Protein 3SOK (pdb70)

B-factor: mean 51.66, std 15.16, range [17.82, 121.33]

Structure (mmCIF, N/CA/C/O backbone):
data_3SOK
#
_entry.id   3SOK
#
_cell.length_a   105.729
_cell.length_b   105.729
_cell.length_c   73.848
_cell.angle_alpha   90.00
_cell.angle_beta   90.00
_cell.angle_gamma   90.00
#
_symmetry.space_group_name_H-M   'P 43 21 2'
#
loop_
_entity.id
_entity.type
_entity.pdbx_description
1 polymer 'Fimbrial protein'
2 water water
#
loop_
_atom_site.group_PDB
_atom_site.id
_atom_site.type_symbol
_atom_site.label_atom_id
_atom_site.label_alt_id
_atom_site.label_comp_id
_atom_site.label_asym_id
_atom_site.label_entity_id
_atom_site.label_seq_id
_atom_site.pdbx_PDB_ins_code
_atom_site.Cartn_x
_atom_site.Cartn_y
_atom_site.Cartn_z
_atom_site.occupancy
_atom_site.B_iso_or_equiv
_atom_site.auth_seq_id
_atom_site.auth_comp_id
_atom_site.auth_asym_id
_atom_site.auth_atom_id
_atom_site.pdbx_PDB_model_num
ATOM 1 N N . PHE A 1 1 ? -66.772 1.984 12.208 1.00 50.09 1 PHE A N 1
ATOM 2 C CA . PHE A 1 1 ? -65.959 1.107 13.052 1.00 46.72 1 PHE A CA 1
ATOM 3 C C . PHE A 1 1 ? -66.520 0.954 14.465 1.00 54.05 1 PHE A C 1
ATOM 4 O O . PHE A 1 1 ? -67.134 1.870 15.019 1.00 54.63 1 PHE A O 1
ATOM 12 N N . THR A 1 2 ? -66.298 -0.221 15.041 1.00 54.95 2 THR A N 1
ATOM 13 C CA . THR A 1 2 ? -66.661 -0.483 16.421 1.00 50.61 2 THR A CA 1
ATOM 14 C C . THR A 1 2 ? -65.535 -0.026 17.355 1.00 56.66 2 THR A C 1
ATOM 15 O O . THR A 1 2 ? -64.414 0.266 16.920 1.00 56.15 2 THR A O 1
ATOM 19 N N . LEU A 1 3 ? -65.853 0.030 18.641 1.00 55.51 3 LEU A N 1
ATOM 20 C CA . LEU A 1 3 ? -64.894 0.366 19.673 1.00 58.43 3 LEU A CA 1
ATOM 21 C C . LEU A 1 3 ? -63.769 -0.662 19.708 1.00 55.92 3 LEU A C 1
ATOM 22 O O . LEU A 1 3 ? -62.590 -0.305 19.765 1.00 61.87 3 LEU A O 1
ATOM 27 N N . ILE A 1 4 ? -64.130 -1.940 19.667 1.00 49.67 4 ILE A N 1
ATOM 28 C CA . ILE A 1 4 ? -63.128 -2.994 19.733 1.00 57.10 4 ILE A CA 1
ATOM 29 C C . ILE A 1 4 ? -62.272 -3.004 18.466 1.00 53.28 4 ILE A C 1
ATOM 30 O O . ILE A 1 4 ? -61.072 -3.303 18.517 1.00 48.24 4 ILE A O 1
ATOM 35 N N . GLU A 1 5 ? -62.893 -2.668 17.336 1.00 44.96 5 GLU A N 1
ATOM 36 C CA . GLU A 1 5 ? -62.171 -2.581 16.072 1.00 46.05 5 GLU A CA 1
ATOM 37 C C . GLU A 1 5 ? -61.151 -1.471 16.179 1.00 44.64 5 GLU A C 1
ATOM 38 O O . GLU A 1 5 ? -59.982 -1.653 15.827 1.00 35.51 5 GLU A O 1
ATOM 44 N N . LEU A 1 6 ? -61.605 -0.325 16.683 1.00 36.65 6 LEU A N 1
ATOM 45 C CA . LEU A 1 6 ? -60.735 0.823 16.845 1.00 41.47 6 LEU A CA 1
ATOM 46 C C . LEU A 1 6 ? -59.623 0.499 17.824 1.00 37.79 6 LEU A C 1
ATOM 47 O O . LEU A 1 6 ? -58.458 0.816 17.583 1.00 42.88 6 LEU A O 1
ATOM 52 N N . MET A 1 7 ? -59.982 -0.154 18.923 1.00 41.85 7 MET A N 1
ATOM 53 C CA . MET A 1 7 ? -58.987 -0.510 19.927 1.00 43.71 7 MET A CA 1
ATOM 54 C C . MET A 1 7 ? -57.962 -1.488 19.361 1.00 41.83 7 MET A C 1
ATOM 55 O O . MET A 1 7 ? -56.773 -1.362 19.632 1.00 39.00 7 MET A O 1
ATOM 60 N N . ILE A 1 8 ? -58.415 -2.465 18.578 1.00 36.65 8 ILE A N 1
ATOM 61 C CA . ILE A 1 8 ? -57.480 -3.409 17.977 1.00 38.09 8 ILE A CA 1
ATOM 62 C C . ILE A 1 8 ? -56.580 -2.723 16.930 1.00 40.80 8 ILE A C 1
ATOM 63 O O . ILE A 1 8 ? -55.386 -2.988 16.856 1.00 34.43 8 ILE A O 1
ATOM 68 N N . VAL A 1 9 ? -57.148 -1.834 16.127 1.00 41.61 9 VAL A N 1
ATOM 69 C CA . VAL A 1 9 ? -56.352 -1.127 15.130 1.00 40.50 9 VAL A CA 1
ATOM 70 C C . VAL A 1 9 ? -55.309 -0.223 15.791 1.00 44.66 9 VAL A C 1
ATOM 71 O O . VAL A 1 9 ? -54.121 -0.280 15.463 1.00 40.40 9 VAL A O 1
ATOM 75 N N . VAL A 1 10 ? -55.758 0.609 16.725 1.00 46.84 10 VAL A N 1
ATOM 76 C CA . VAL A 1 10 ? -54.852 1.502 17.426 1.00 41.26 10 VAL A CA 1
ATOM 77 C C . VAL A 1 10 ? -53.745 0.716 18.101 1.00 34.49 10 VAL A C 1
ATOM 78 O O . VAL A 1 10 ? -52.596 1.176 18.168 1.00 32.35 10 VAL A O 1
ATOM 82 N N . ALA A 1 11 ? -54.069 -0.493 18.543 1.00 33.39 11 ALA A N 1
ATOM 83 C CA . ALA A 1 11 ? -53.063 -1.348 19.182 1.00 32.84 11 ALA A CA 1
ATOM 84 C C . ALA A 1 11 ? -51.993 -1.787 18.205 1.00 37.15 11 ALA A C 1
ATOM 85 O O . ALA A 1 11 ? -50.815 -1.512 18.423 1.00 44.93 11 ALA A O 1
ATOM 87 N N . ILE A 1 12 ? -52.399 -2.445 17.124 1.00 43.75 12 ILE A N 1
ATOM 88 C CA . ILE A 1 12 ? -51.463 -2.905 16.102 1.00 46.77 12 ILE A CA 1
ATOM 89 C C . ILE A 1 12 ? -50.605 -1.768 15.552 1.00 31.46 12 ILE A C 1
ATOM 90 O O . ILE A 1 12 ? -49.407 -1.932 15.340 1.00 29.58 12 ILE A O 1
ATOM 95 N N . ILE A 1 13 ? -51.230 -0.623 15.309 1.00 24.29 13 ILE A N 1
ATOM 96 C CA . ILE A 1 13 ? -50.520 0.544 14.806 1.00 38.03 13 ILE A CA 1
ATOM 97 C C . ILE A 1 13 ? -49.483 1.040 15.806 1.00 48.30 13 ILE A C 1
ATOM 98 O O . ILE A 1 13 ? -48.371 1.402 15.431 1.00 46.31 13 ILE A O 1
ATOM 103 N N . GLY A 1 14 ? -49.856 1.045 17.080 1.00 51.07 14 GLY A N 1
ATOM 104 C CA . GLY A 1 14 ? -48.967 1.490 18.134 1.00 52.54 14 GLY A CA 1
ATOM 105 C C . GLY A 1 14 ? -47.736 0.617 18.246 1.00 42.68 14 GLY A C 1
ATOM 106 O O . GLY A 1 14 ? -46.629 1.112 18.439 1.00 49.74 14 GLY A O 1
ATOM 107 N N . ILE A 1 15 ? -47.951 -0.695 18.195 1.00 33.74 15 ILE A N 1
ATOM 108 C CA . ILE A 1 15 ? -46.870 -1.676 18.236 1.00 28.35 15 ILE A CA 1
ATOM 109 C C . ILE A 1 15 ? -45.941 -1.641 17.021 1.00 49.52 15 ILE A C 1
ATOM 110 O O . ILE A 1 15 ? -44.726 -1.753 17.159 1.00 50.58 15 ILE A O 1
ATOM 115 N N . LEU A 1 16 ? -46.521 -1.488 15.834 1.00 30.00 16 LEU A N 1
ATOM 116 C CA . LEU A 1 16 ? -45.743 -1.425 14.601 1.00 30.00 16 LEU A CA 1
ATOM 117 C C . LEU A 1 16 ? -44.853 -0.197 14.666 1.00 30.00 16 LEU A C 1
ATOM 118 O O . LEU A 1 16 ? -43.701 -0.213 14.246 1.00 30.00 16 LEU A O 1
ATOM 123 N N . ALA A 1 17 ? -45.413 0.865 15.221 1.00 31.03 17 ALA A N 1
ATOM 124 C CA . ALA A 1 17 ? -44.710 2.120 15.380 1.00 38.32 17 ALA A CA 1
ATOM 125 C C . ALA A 1 17 ? -43.494 1.933 16.274 1.00 56.44 17 ALA A C 1
ATOM 126 O O . ALA A 1 17 ? -42.470 2.579 16.073 1.00 54.63 17 ALA A O 1
ATOM 128 N N . ALA A 1 18 ? -43.616 1.079 17.284 1.00 55.54 18 ALA A N 1
ATOM 129 C CA . ALA A 1 18 ? -42.534 0.930 18.242 1.00 52.21 18 ALA A CA 1
ATOM 130 C C . ALA A 1 18 ? -41.263 0.635 17.467 1.00 50.87 18 ALA A C 1
ATOM 131 O O . ALA A 1 18 ? -40.187 1.116 17.806 1.00 45.29 18 ALA A O 1
ATOM 133 N N . PHE A 1 19 ? -41.405 -0.174 16.424 1.00 47.50 19 PHE A N 1
ATOM 134 C CA . PHE A 1 19 ? -40.291 -0.540 15.566 1.00 35.46 19 PHE A CA 1
ATOM 135 C C . PHE A 1 19 ? -40.074 0.465 14.443 1.00 41.90 19 PHE A C 1
ATOM 136 O O . PHE A 1 19 ? -38.941 0.713 14.043 1.00 50.40 19 PHE A O 1
ATOM 144 N N . ALA A 1 20 ? -41.159 1.030 13.922 1.00 36.96 20 ALA A N 1
ATOM 145 C CA . ALA A 1 20 ? -41.057 1.903 12.745 1.00 39.60 20 ALA A CA 1
ATOM 146 C C . ALA A 1 20 ? -40.465 3.286 13.028 1.00 40.33 20 ALA A C 1
ATOM 147 O O . ALA A 1 20 ? -39.617 3.773 12.269 1.00 39.11 20 ALA A O 1
ATOM 149 N N . ILE A 1 21 ? -40.928 3.926 14.094 1.00 38.30 21 ILE A N 1
ATOM 150 C CA . ILE A 1 21 ? -40.476 5.277 14.415 1.00 43.50 21 ILE A CA 1
ATOM 151 C C . ILE A 1 21 ? -38.948 5.341 14.635 1.00 47.91 21 ILE A C 1
ATOM 152 O O . ILE A 1 21 ? -38.268 6.186 14.059 1.00 40.53 21 ILE A O 1
ATOM 157 N N . PRO A 1 22 ? -38.406 4.449 15.472 1.00 43.98 22 PRO A N 1
ATOM 158 C CA . PRO A 1 22 ? -36.943 4.436 15.596 1.00 49.68 22 PRO A CA 1
ATOM 159 C C . PRO A 1 22 ? -36.217 4.153 14.273 1.00 50.33 22 PRO A C 1
ATOM 160 O O . PRO A 1 22 ? -35.127 4.687 14.067 1.00 44.94 22 PRO A O 1
ATOM 164 N N . ALA A 1 23 ? -36.789 3.336 13.392 1.00 44.21 23 ALA A N 1
ATOM 165 C CA . ALA A 1 23 ? -36.160 3.128 12.082 1.00 43.38 23 ALA A CA 1
ATOM 166 C C . ALA A 1 23 ? -36.303 4.388 11.218 1.00 38.39 23 ALA A C 1
ATOM 167 O O . ALA A 1 23 ? -35.407 4.751 10.461 1.00 33.16 23 ALA A O 1
ATOM 169 N N . TYR A 1 24 ? -37.430 5.068 11.357 1.00 34.83 24 TYR A N 1
ATOM 170 C CA . TYR A 1 24 ? -37.644 6.299 10.625 1.00 37.72 24 TYR A CA 1
ATOM 171 C C . TYR A 1 24 ? -36.678 7.388 11.123 1.00 45.14 24 TYR A C 1
ATOM 172 O O . TYR A 1 24 ? -36.093 8.137 10.331 1.00 39.79 24 TYR A O 1
ATOM 181 N N . ASN A 1 25 ? -36.500 7.467 12.435 1.00 41.19 25 ASN A N 1
ATOM 182 C CA . ASN A 1 25 ? -35.596 8.465 12.988 1.00 45.46 25 ASN A CA 1
ATOM 183 C C . ASN A 1 25 ? -34.155 8.255 12.517 1.00 44.01 25 ASN A C 1
ATOM 184 O O . ASN A 1 25 ? -33.478 9.215 12.147 1.00 32.68 25 ASN A O 1
ATOM 189 N N . ASP A 1 26 ? -33.701 7.001 12.529 1.00 33.92 26 ASP A N 1
ATOM 190 C CA . ASP A 1 26 ? -32.337 6.664 12.122 1.00 37.32 26 ASP A CA 1
ATOM 191 C C . ASP A 1 26 ? -32.111 7.051 10.679 1.00 48.14 26 ASP A C 1
ATOM 192 O O . ASP A 1 26 ? -31.030 7.495 10.294 1.00 42.58 26 ASP A O 1
ATOM 197 N N . TYR A 1 27 ? -33.148 6.870 9.874 1.00 51.27 27 TYR A N 1
ATOM 198 C CA . TYR A 1 27 ? -33.030 7.126 8.456 1.00 39.95 27 TYR A CA 1
ATOM 199 C C . TYR A 1 27 ? -32.988 8.630 8.165 1.00 34.35 27 TYR A C 1
ATOM 200 O O . TYR A 1 27 ? -32.293 9.068 7.253 1.00 34.93 27 TYR A O 1
ATOM 209 N N . ILE A 1 28 ? -33.734 9.414 8.941 1.00 42.28 28 ILE A N 1
ATOM 210 C CA . ILE A 1 28 ? -33.689 10.869 8.823 1.00 37.45 28 ILE A CA 1
ATOM 211 C C . ILE A 1 28 ? -32.285 11.332 9.194 1.00 41.46 28 ILE A C 1
ATOM 212 O O . ILE A 1 28 ? -31.671 12.148 8.506 1.00 35.02 28 ILE A O 1
ATOM 217 N N . ALA A 1 29 ? -31.770 10.761 10.276 1.00 35.14 29 ALA A N 1
ATOM 218 C CA . ALA A 1 29 ? -30.472 11.150 10.783 1.00 42.23 29 ALA A CA 1
ATOM 219 C C . ALA A 1 29 ? -29.368 10.769 9.794 1.00 42.61 29 ALA A C 1
ATOM 220 O O . ALA A 1 29 ? -28.425 11.531 9.599 1.00 33.76 29 ALA A O 1
ATOM 222 N N . ARG A 1 30 ? -29.495 9.602 9.164 1.00 37.73 30 ARG A N 1
ATOM 223 C CA . ARG A 1 30 ? -28.516 9.161 8.174 1.00 32.67 30 ARG A CA 1
ATOM 224 C C . ARG A 1 30 ? -28.551 10.092 6.970 1.00 37.33 30 ARG A C 1
ATOM 225 O O . ARG A 1 30 ? -27.508 10.499 6.435 1.00 32.66 30 ARG A O 1
ATOM 233 N N . SER A 1 31 ? -29.768 10.448 6.572 1.00 30.84 31 SER A N 1
ATOM 234 C CA . SER A 1 31 ? -29.993 11.312 5.421 1.00 39.81 31 SER A CA 1
ATOM 235 C C . SER A 1 31 ? -29.363 12.699 5.644 1.00 41.11 31 SER A C 1
ATOM 236 O O . SER A 1 31 ? -28.667 13.233 4.776 1.00 37.95 31 SER A O 1
ATOM 239 N N . GLN A 1 32 ? -29.589 13.259 6.828 1.00 40.16 32 GLN A N 1
ATOM 240 C CA . GLN A 1 32 ? -29.016 14.548 7.185 1.00 43.83 32 GLN A CA 1
ATOM 241 C C . GLN A 1 32 ? -27.487 14.458 7.273 1.00 39.69 32 GLN A C 1
ATOM 242 O O . GLN A 1 32 ? -26.787 15.358 6.822 1.00 31.22 32 GLN A O 1
ATOM 248 N N . ALA A 1 33 ? -26.977 13.372 7.851 1.00 33.24 33 ALA A N 1
ATOM 249 C CA . ALA A 1 33 ? -25.533 13.203 8.021 1.00 32.45 33 ALA A CA 1
ATOM 250 C C . ALA A 1 33 ? -24.791 13.173 6.684 1.00 33.21 33 ALA A C 1
ATOM 251 O O . ALA A 1 33 ? -23.614 13.554 6.611 1.00 35.09 33 ALA A O 1
ATOM 253 N N . ALA A 1 34 ? -25.485 12.725 5.636 1.00 36.42 34 ALA A N 1
ATOM 254 C CA . ALA A 1 34 ? -24.918 12.665 4.288 1.00 43.12 34 ALA A CA 1
ATOM 255 C C . ALA A 1 34 ? -24.432 14.036 3.805 1.00 30.48 34 ALA A C 1
ATOM 256 O O . ALA A 1 34 ? -23.530 14.111 2.982 1.00 38.81 34 ALA A O 1
ATOM 258 N N . GLU A 1 35 ? -25.016 15.117 4.320 1.00 39.17 35 GLU A N 1
ATOM 259 C CA . GLU A 1 35 ? -24.604 16.450 3.878 1.00 43.69 35 GLU A CA 1
ATOM 260 C C . GLU A 1 35 ? -23.128 16.659 4.196 1.00 39.51 35 GLU A C 1
ATOM 261 O O . GLU A 1 3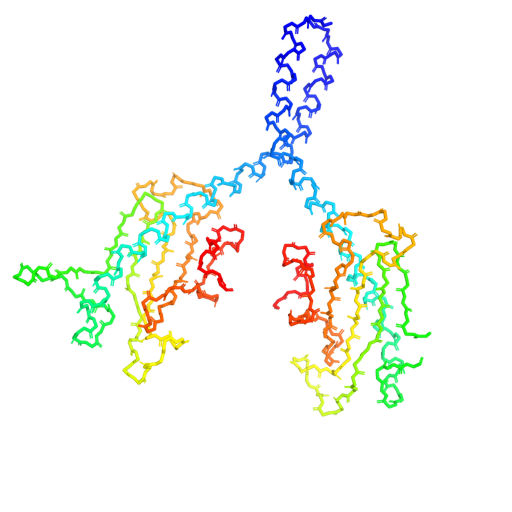5 ? -22.400 17.315 3.451 1.00 38.36 35 GLU A O 1
ATOM 267 N N . GLY A 1 36 ? -22.688 16.064 5.302 1.00 35.58 36 GLY A N 1
ATOM 268 C CA . GLY A 1 36 ? -21.293 16.132 5.692 1.00 45.07 36 GLY A CA 1
ATOM 269 C C . GLY A 1 36 ? -20.330 15.734 4.589 1.00 38.04 36 GLY A C 1
ATOM 270 O O . GLY A 1 36 ? -19.343 16.429 4.337 1.00 33.38 36 GLY A O 1
ATOM 271 N N . LEU A 1 37 ? -20.610 14.607 3.943 1.00 34.71 37 LEU A N 1
ATOM 272 C CA . LEU A 1 37 ? -19.758 14.085 2.877 1.00 33.39 37 LEU A CA 1
ATOM 273 C C . LEU A 1 37 ? -19.767 15.011 1.652 1.00 35.77 37 LEU A C 1
ATOM 274 O O . LEU A 1 37 ? -18.717 15.289 1.061 1.00 38.94 37 LEU A O 1
ATOM 279 N N . THR A 1 38 ? -20.950 15.511 1.300 1.00 37.68 38 THR A N 1
ATOM 280 C CA . THR A 1 38 ? -21.087 16.487 0.212 1.00 39.35 38 THR A CA 1
ATOM 281 C C . THR A 1 38 ? -20.234 17.724 0.480 1.00 34.53 38 THR A C 1
ATOM 282 O O . THR A 1 38 ? -19.479 18.186 -0.382 1.00 40.96 38 THR A O 1
ATOM 286 N N . LEU A 1 39 ? -20.370 18.268 1.683 1.00 38.07 39 LEU A N 1
ATOM 287 C CA . LEU A 1 39 ? -19.518 19.378 2.114 1.00 41.68 39 LEU A CA 1
ATOM 288 C C . LEU A 1 39 ? -18.029 19.028 1.953 1.00 37.07 39 LEU A C 1
ATOM 289 O O . LEU A 1 39 ? -17.277 19.786 1.320 1.00 36.03 39 LEU A O 1
ATOM 294 N N . ALA A 1 40 ? -17.620 17.877 2.503 1.00 21.62 40 ALA A N 1
ATOM 295 C CA . ALA A 1 40 ? -16.224 17.456 2.463 1.00 25.71 40 ALA A CA 1
ATOM 296 C C . ALA A 1 40 ? -15.730 17.295 1.024 1.00 27.24 40 ALA A C 1
ATOM 297 O O . ALA A 1 40 ? -14.589 17.660 0.694 1.00 32.88 40 ALA A O 1
ATOM 299 N N . ASP A 1 41 ? -16.579 16.744 0.165 1.00 32.68 41 ASP A N 1
ATOM 300 C CA . ASP A 1 41 ? -16.203 16.581 -1.241 1.00 45.14 41 ASP A CA 1
ATOM 301 C C . ASP A 1 41 ? -16.014 17.944 -1.900 1.00 42.10 41 ASP A C 1
ATOM 302 O O . ASP A 1 41 ? -15.100 18.130 -2.693 1.00 40.02 41 ASP A O 1
ATOM 307 N N . GLY A 1 42 ? -16.850 18.907 -1.525 1.00 38.39 42 GLY A N 1
ATOM 308 C CA . GLY A 1 42 ? -16.703 20.262 -2.033 1.00 39.43 42 GLY A CA 1
ATOM 309 C C . GLY A 1 42 ? -15.423 20.952 -1.604 1.00 42.41 42 GLY A C 1
ATOM 310 O O . GLY A 1 42 ? -14.990 21.909 -2.243 1.00 51.76 42 GLY A O 1
ATOM 311 N N . LEU A 1 43 ? -14.793 20.457 -0.540 1.00 41.98 43 LEU A N 1
ATOM 312 C CA . LEU A 1 43 ? -13.576 21.084 -0.034 1.00 36.74 43 LEU A CA 1
ATOM 313 C C . LEU A 1 43 ? -12.332 20.511 -0.697 1.00 36.73 43 LEU A C 1
ATOM 314 O O . LEU A 1 43 ? -11.224 21.008 -0.479 1.00 46.11 43 LEU A O 1
ATOM 319 N N . LYS A 1 44 ? -12.508 19.466 -1.503 1.00 33.31 44 LYS A N 1
ATOM 320 C CA . LYS A 1 44 ? -11.349 18.804 -2.107 1.00 39.43 44 LYS A CA 1
ATOM 321 C C . LYS A 1 44 ? -10.445 19.762 -2.895 1.00 45.60 44 LYS A C 1
ATOM 322 O O . LYS A 1 44 ? -9.218 19.678 -2.808 1.00 41.18 44 LYS A O 1
ATOM 328 N N . VAL A 1 45 ? -11.035 20.671 -3.669 1.00 48.62 45 VAL A N 1
ATOM 329 C CA . VAL A 1 45 ? -10.198 21.590 -4.450 1.00 50.90 45 VAL A CA 1
ATOM 330 C C . VAL A 1 45 ? -9.419 22.565 -3.570 1.00 48.18 45 VAL A C 1
ATOM 331 O O . VAL A 1 45 ? -8.262 22.849 -3.857 1.00 45.86 45 VAL A O 1
ATOM 335 N N . ARG A 1 46 ? -10.031 23.047 -2.488 1.00 44.95 46 ARG A N 1
ATOM 336 C CA . ARG A 1 46 ? -9.332 23.961 -1.585 1.00 47.42 46 ARG A CA 1
ATOM 337 C C . ARG A 1 46 ? -8.130 23.271 -0.963 1.00 51.88 46 ARG A C 1
ATOM 338 O O . ARG A 1 46 ? -7.080 23.888 -0.745 1.00 48.65 46 ARG A O 1
ATOM 346 N N . ILE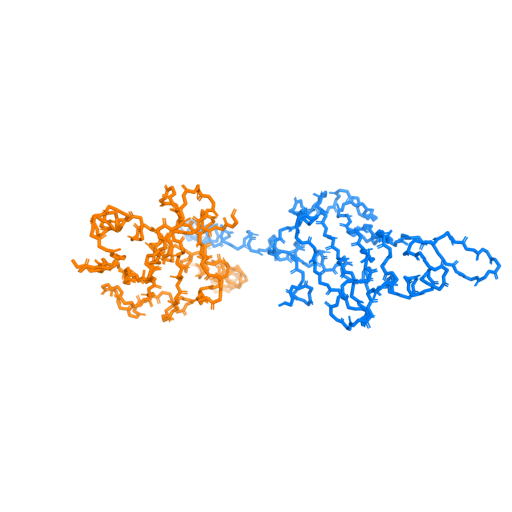 A 1 47 ? -8.296 21.988 -0.661 1.00 43.85 47 ILE A N 1
ATOM 347 C CA . ILE A 1 47 ? -7.237 21.249 -0.008 1.00 48.09 47 ILE A CA 1
ATOM 348 C C . ILE A 1 47 ? -6.070 21.145 -0.975 1.00 46.52 47 ILE A C 1
ATOM 349 O O . ILE A 1 47 ? -4.933 21.449 -0.620 1.00 45.84 47 ILE A O 1
ATOM 354 N N . SER A 1 48 ? -6.379 20.735 -2.201 1.00 51.34 48 SER A N 1
ATOM 355 C CA . SER A 1 48 ? -5.410 20.690 -3.280 1.00 54.27 48 SER A CA 1
ATOM 356 C C . SER A 1 48 ? -4.658 22.014 -3.409 1.00 54.75 48 SER A C 1
ATOM 357 O O . SER A 1 48 ? -3.427 22.013 -3.428 1.00 47.86 48 SER A O 1
ATOM 360 N N . ASP A 1 49 ? -5.387 23.132 -3.482 1.00 44.83 49 ASP A N 1
ATOM 361 C CA . ASP A 1 49 ? -4.742 24.451 -3.605 1.00 54.32 49 ASP A CA 1
ATOM 362 C C . ASP A 1 49 ? -3.859 24.741 -2.404 1.00 54.94 49 ASP A C 1
ATOM 363 O O . ASP A 1 49 ? -2.727 25.194 -2.552 1.00 46.20 49 ASP A O 1
ATOM 368 N N . HIS A 1 50 ? -4.401 24.494 -1.214 1.00 53.15 50 HIS A N 1
ATOM 369 C CA . HIS A 1 50 ? -3.683 24.753 0.027 1.00 54.42 50 HIS A CA 1
ATOM 370 C C . HIS A 1 50 ? -2.343 24.010 0.059 1.00 52.72 50 HIS A C 1
ATOM 371 O O . HIS A 1 50 ? -1.330 24.545 0.523 1.00 54.55 50 HIS A O 1
ATOM 378 N N . LEU A 1 51 ? -2.345 22.784 -0.460 1.00 46.21 51 LEU A N 1
ATOM 379 C CA . LEU A 1 51 ? -1.181 21.905 -0.376 1.00 54.84 51 LEU A CA 1
ATOM 380 C C . LEU A 1 51 ? -0.020 22.324 -1.277 1.00 62.27 51 LEU A C 1
ATOM 381 O O . LEU A 1 51 ? 1.107 21.841 -1.117 1.00 66.95 51 LEU A O 1
ATOM 386 N N . GLU A 1 52 ? -0.292 23.224 -2.214 1.00 56.98 52 GLU A N 1
ATOM 387 C CA . GLU A 1 52 ? 0.762 23.786 -3.039 1.00 64.89 52 GLU A CA 1
ATOM 388 C C . GLU A 1 52 ? 1.742 24.596 -2.200 1.00 64.92 52 GLU A C 1
ATOM 389 O O . GLU A 1 52 ? 2.922 24.704 -2.545 1.00 72.37 52 GLU A O 1
ATOM 395 N N . SER A 1 53 ? 1.251 25.162 -1.102 1.00 55.12 53 SER A N 1
ATOM 396 C CA . SER A 1 53 ? 2.104 25.919 -0.183 1.00 59.77 53 SER A CA 1
ATOM 397 C C . SER A 1 53 ? 2.570 25.022 0.957 1.00 55.66 53 SER A C 1
ATOM 398 O O . SER A 1 53 ? 3.140 25.491 1.947 1.00 54.90 53 SER A O 1
ATOM 401 N N . GLY A 1 54 ? 2.300 23.730 0.828 1.00 47.63 54 GLY A N 1
ATOM 402 C CA . GLY A 1 54 ? 2.762 22.770 1.811 1.00 61.01 54 GLY A CA 1
ATOM 403 C C . GLY A 1 54 ? 1.940 22.677 3.090 1.00 64.72 54 GLY A C 1
ATOM 404 O O . GLY A 1 54 ? 2.425 22.145 4.095 1.00 59.35 54 GLY A O 1
ATOM 405 N N . GLU A 1 55 ? 0.705 23.181 3.065 1.00 61.81 55 GLU A N 1
ATOM 406 C CA . GLU A 1 55 ? -0.166 23.112 4.241 1.00 58.13 55 GLU A CA 1
ATOM 407 C C . GLU A 1 55 ? -1.611 22.703 3.904 1.00 56.56 55 GLU A C 1
ATOM 408 O O . GLU A 1 55 ? -2.139 23.071 2.850 1.00 45.51 55 GLU A O 1
ATOM 414 N N . CYS A 1 56 ? -2.244 21.929 4.788 1.00 51.53 56 CYS A N 1
ATOM 415 C CA . CYS A 1 56 ? -3.631 21.505 4.556 1.00 43.89 56 CYS A CA 1
ATOM 416 C C . CYS A 1 56 ? -4.561 22.707 4.644 1.00 38.66 56 CYS A C 1
ATOM 417 O O . CYS A 1 56 ? -5.476 22.871 3.844 1.00 36.55 56 CYS A O 1
ATOM 420 N N . LYS A 1 57 ? -4.320 23.540 5.646 1.00 43.49 57 LYS A N 1
ATOM 421 C CA . LYS A 1 57 ? -5.091 24.749 5.837 1.00 48.25 57 LYS A CA 1
ATOM 422 C C . LYS A 1 57 ? -4.499 25.852 4.986 1.00 56.32 57 LYS A C 1
ATOM 423 O O . LYS A 1 57 ? -3.325 25.806 4.595 1.00 53.16 57 LYS A O 1
ATOM 429 N N . GLY A 1 58 ? -5.332 26.830 4.671 1.00 49.43 58 GLY A N 1
ATOM 430 C CA . GLY A 1 58 ? -4.897 27.985 3.915 1.00 51.11 58 GLY A CA 1
ATOM 431 C C . GLY A 1 58 ? -5.802 29.161 4.227 1.00 52.16 58 GLY A C 1
ATOM 432 O O . GLY A 1 58 ? -7.025 29.022 4.342 1.00 45.61 58 GLY A O 1
ATOM 433 N N . ASP A 1 59 ? -5.199 30.325 4.391 1.00 54.14 59 ASP A N 1
ATOM 434 C CA . ASP A 1 59 ? -5.966 31.547 4.520 1.00 62.83 59 ASP A CA 1
ATOM 435 C C . ASP A 1 59 ? -6.545 31.920 3.152 1.00 61.52 59 ASP A C 1
ATOM 436 O O . ASP A 1 59 ? -5.947 31.621 2.111 1.00 67.51 59 ASP A O 1
ATOM 441 N N . ALA A 1 60 ? -7.723 32.538 3.155 1.00 53.29 60 ALA A N 1
ATOM 442 C CA . ALA A 1 60 ? -8.319 33.069 1.931 1.00 50.52 60 ALA A CA 1
ATOM 443 C C . ALA A 1 60 ? -7.472 34.236 1.390 1.00 53.36 60 ALA A C 1
ATOM 444 O O . ALA A 1 60 ? -6.924 35.012 2.167 1.00 52.94 60 ALA A O 1
ATOM 446 N N . ASN A 1 61 ? -7.360 34.339 0.064 1.00 51.12 61 ASN A N 1
ATOM 447 C CA . ASN A 1 61 ? -6.553 35.376 -0.577 1.00 58.32 61 ASN A CA 1
ATOM 448 C C . ASN A 1 61 ? -7.336 36.171 -1.627 1.00 61.53 61 ASN A C 1
ATOM 449 O O . ASN A 1 61 ? -7.656 35.649 -2.696 1.00 62.25 61 ASN A O 1
ATOM 454 N N . PRO A 1 62 ? -7.639 37.443 -1.319 1.00 76.99 62 PRO A N 1
ATOM 455 C CA . PRO A 1 62 ? -8.391 38.359 -2.192 1.00 81.14 62 PRO A CA 1
ATOM 456 C C . PRO A 1 62 ? -7.858 38.413 -3.625 1.00 76.76 62 PRO A C 1
ATOM 457 O O . PRO A 1 62 ? -8.636 38.328 -4.572 1.00 80.93 62 PRO A O 1
ATOM 461 N N . ALA A 1 63 ? -6.546 38.551 -3.780 1.00 67.54 63 ALA A N 1
ATOM 462 C CA . ALA A 1 63 ? -5.949 38.677 -5.107 1.00 69.44 63 ALA A CA 1
ATOM 463 C C . ALA A 1 63 ? -5.830 37.349 -5.868 1.00 77.93 63 ALA A C 1
ATOM 464 O O . ALA A 1 63 ? -5.936 37.321 -7.095 1.00 72.69 63 ALA A O 1
ATOM 466 N N . SER A 1 64 ? -5.621 36.250 -5.144 1.00 80.56 64 SER A N 1
ATOM 467 C CA . SER A 1 64 ? -5.293 34.971 -5.783 1.00 72.56 64 SER A CA 1
ATOM 468 C C . SER A 1 64 ? -6.490 34.067 -6.096 1.00 64.78 64 SER A C 1
ATOM 469 O O . SER A 1 64 ? -6.311 32.996 -6.676 1.00 64.57 64 SER A O 1
ATOM 472 N N . GLY A 1 65 ? -7.692 34.487 -5.710 1.00 67.54 65 GLY A N 1
ATOM 473 C CA . GLY A 1 65 ? -8.872 33.647 -5.842 1.00 70.38 65 GLY A CA 1
ATOM 474 C C . GLY A 1 65 ? -9.033 32.611 -4.729 1.00 76.16 65 GLY A C 1
ATOM 475 O O . GLY A 1 65 ? -10.163 32.266 -4.362 1.00 72.27 65 GLY A O 1
ATOM 476 N N . SER A 1 66 ? -7.906 32.128 -4.195 1.00 69.73 66 SER A N 1
ATOM 477 C CA . SER A 1 66 ? -7.867 31.118 -3.124 1.00 66.52 66 SER A CA 1
ATOM 478 C C . SER A 1 66 ? -8.841 31.370 -1.967 1.00 65.69 66 SER A C 1
ATOM 479 O O . SER A 1 66 ? -9.168 32.517 -1.660 1.00 71.60 66 SER A O 1
ATOM 482 N N . LEU A 1 67 ? -9.291 30.291 -1.319 1.00 65.08 67 LEU A N 1
ATOM 483 C CA . LEU A 1 67 ? -10.265 30.388 -0.219 1.00 67.82 67 LEU A CA 1
ATOM 484 C C . LEU A 1 67 ? -9.757 29.777 1.094 1.00 60.49 67 LEU A C 1
ATOM 485 O O . LEU A 1 67 ? -8.655 29.224 1.128 1.00 56.32 67 LEU A O 1
ATOM 490 N N . GLY A 1 68 ? -10.568 29.890 2.154 1.00 47.11 68 GLY A N 1
ATOM 491 C CA . GLY A 1 68 ? -10.203 29.459 3.496 1.00 43.95 68 GLY A CA 1
ATOM 492 C C . GLY A 1 68 ? -10.476 27.991 3.828 1.00 37.93 68 GLY A C 1
ATOM 493 O O . GLY A 1 68 ? -10.442 27.121 2.959 1.00 34.40 68 GLY A O 1
ATOM 494 N N . ASN A 1 69 ? -10.750 27.711 5.095 1.00 40.45 69 ASN A N 1
ATOM 495 C CA . ASN A 1 69 ? -10.797 26.325 5.557 1.00 43.86 69 ASN A CA 1
ATOM 496 C C . ASN A 1 69 ? -12.198 25.723 5.769 1.00 44.13 69 ASN A C 1
ATOM 497 O O . ASN A 1 69 ? -12.335 24.506 5.985 1.00 42.95 69 ASN A O 1
ATOM 502 N N . ASP A 1 70 ? -13.223 26.575 5.689 1.00 39.87 70 ASP A N 1
ATOM 503 C CA . ASP A 1 70 ? -14.595 26.232 6.106 1.00 43.28 70 ASP A CA 1
ATOM 504 C C . ASP A 1 70 ? -15.560 26.092 4.944 1.00 45.25 70 ASP A C 1
ATOM 505 O O . ASP A 1 70 ? -15.427 26.778 3.934 1.00 41.85 70 ASP A O 1
ATOM 510 N N . ASP A 1 71 ? -16.547 25.214 5.105 1.00 45.89 71 ASP A N 1
ATOM 511 C CA . ASP A 1 71 ? -17.769 25.299 4.308 1.00 40.83 71 ASP A CA 1
ATOM 512 C C . ASP A 1 71 ? -18.969 24.893 5.159 1.00 40.59 71 ASP A C 1
ATOM 513 O O . ASP A 1 71 ? -18.989 23.827 5.765 1.00 46.34 71 ASP A O 1
ATOM 518 N N . LYS A 1 72 ? -19.968 25.762 5.196 1.00 40.53 72 LYS A N 1
ATOM 519 C CA . LYS A 1 72 ? -21.087 25.601 6.108 1.00 40.14 72 LYS A CA 1
ATOM 520 C C . LYS A 1 72 ? -22.357 25.182 5.373 1.00 39.99 72 LYS A C 1
ATOM 521 O O . LYS A 1 72 ? -22.800 25.862 4.445 1.00 45.97 72 LYS A O 1
ATOM 527 N N . GLY A 1 73 ? -22.950 24.072 5.791 1.00 30.12 73 GLY A N 1
ATOM 528 C CA . GLY A 1 73 ? -24.183 23.606 5.168 1.00 28.29 73 GLY A CA 1
ATOM 529 C C . GLY A 1 73 ? -25.353 23.762 6.112 1.00 35.01 73 GLY A C 1
ATOM 530 O O . GLY A 1 73 ? -25.290 24.544 7.060 1.00 39.13 73 GLY A O 1
ATOM 531 N N . LYS A 1 74 ? -26.421 23.015 5.868 1.00 28.55 74 LYS A N 1
ATOM 532 C CA . LYS A 1 74 ? -27.590 23.100 6.718 1.00 30.80 74 LYS A CA 1
ATOM 533 C C . LYS A 1 74 ? -27.353 22.340 8.018 1.00 38.95 74 LYS A C 1
ATOM 534 O O . LYS A 1 74 ? -27.579 22.864 9.106 1.00 38.16 74 LYS A O 1
ATOM 540 N N . TYR A 1 75 ? -26.880 21.102 7.897 1.00 37.34 75 TYR A N 1
ATOM 541 C CA . TYR A 1 75 ? -26.727 20.219 9.051 1.00 37.16 75 TYR A CA 1
ATOM 542 C C . TYR A 1 75 ? -25.329 20.209 9.684 1.00 32.33 75 TYR A C 1
ATOM 543 O O . TYR A 1 75 ? -25.120 19.645 10.759 1.00 31.41 75 TYR A O 1
ATOM 552 N N . ALA A 1 76 ? -24.367 20.840 9.029 1.00 28.41 76 ALA A N 1
ATOM 553 C CA . ALA A 1 76 ? -23.015 20.799 9.555 1.00 36.21 76 ALA A CA 1
ATOM 554 C C . ALA A 1 76 ? -22.149 21.919 9.022 1.00 35.08 76 ALA A C 1
ATOM 555 O O . ALA A 1 76 ? -22.488 22.566 8.032 1.00 33.19 76 ALA A O 1
ATOM 557 N N . LEU A 1 77 ? -21.038 22.134 9.719 1.00 33.63 77 LEU A N 1
ATOM 558 C CA . LEU A 1 77 ? -19.912 22.932 9.240 1.00 33.98 77 LEU A CA 1
ATOM 559 C C . LEU A 1 77 ? -18.796 21.941 8.962 1.00 29.09 77 LEU A C 1
ATOM 560 O O . LEU A 1 77 ? -18.563 21.032 9.770 1.00 31.43 77 LEU A O 1
ATOM 565 N N . ALA A 1 78 ? -18.104 22.107 7.837 1.00 32.93 78 ALA A N 1
ATOM 566 C CA . ALA A 1 78 ? -16.949 21.271 7.506 1.00 31.98 78 ALA A CA 1
ATOM 567 C C . ALA A 1 78 ? -15.715 22.136 7.445 1.00 36.07 78 ALA A C 1
ATOM 568 O O . ALA A 1 78 ? -15.709 23.182 6.797 1.00 39.31 78 ALA A O 1
ATOM 570 N N . THR A 1 79 ? -14.666 21.686 8.116 1.00 35.80 79 THR A N 1
ATOM 571 C CA . THR A 1 79 ? -13.460 22.473 8.241 1.00 35.77 79 THR A CA 1
ATOM 572 C C . THR A 1 79 ? -12.255 21.646 7.851 1.00 36.13 79 THR A C 1
ATOM 573 O O . THR A 1 79 ? -12.113 20.495 8.269 1.00 35.30 79 THR A O 1
ATOM 577 N N . ILE A 1 80 ? -11.378 22.238 7.057 1.00 38.99 80 ILE A N 1
ATOM 578 C CA . ILE A 1 80 ? -10.127 21.584 6.714 1.00 39.22 80 ILE A CA 1
ATOM 579 C C . ILE A 1 80 ? -9.190 21.633 7.919 1.00 38.53 80 ILE A C 1
ATOM 580 O O . ILE A 1 80 ? -9.058 22.663 8.578 1.00 44.74 80 ILE A O 1
ATOM 585 N N . ASP A 1 81 ? -8.548 20.512 8.214 1.00 40.58 81 ASP A N 1
ATOM 586 C CA . ASP A 1 81 ? -7.606 20.471 9.316 1.00 42.37 81 ASP A CA 1
ATOM 587 C C . ASP A 1 81 ? -6.491 19.498 8.994 1.00 45.26 81 ASP A C 1
ATOM 588 O O . ASP A 1 81 ? -6.483 18.890 7.922 1.00 42.26 81 ASP A O 1
ATOM 593 N N . GLY A 1 82 ? -5.555 19.358 9.931 1.00 54.99 82 GLY A N 1
ATOM 594 C CA . GLY A 1 82 ? -4.532 18.333 9.848 1.00 57.89 82 GLY A CA 1
ATOM 595 C C . GLY A 1 82 ? -3.128 18.857 9.645 1.00 57.06 82 GLY A C 1
ATOM 596 O O . GLY A 1 82 ? -2.925 20.041 9.380 1.00 60.68 82 GLY A O 1
ATOM 597 N N . ASP A 1 83 ? -2.161 17.957 9.778 1.00 60.96 83 ASP A N 1
ATOM 598 C CA . ASP A 1 83 ? -0.770 18.243 9.444 1.00 60.55 83 ASP A CA 1
ATOM 599 C C . ASP A 1 83 ? -0.381 17.461 8.193 1.00 53.26 83 ASP A C 1
ATOM 600 O O . ASP A 1 83 ? -0.321 16.231 8.211 1.00 53.77 83 ASP A O 1
ATOM 605 N N . TYR A 1 84 ? -0.120 18.181 7.109 1.00 46.82 84 TYR A N 1
ATOM 606 C CA . TYR A 1 84 ? 0.376 17.578 5.878 1.00 50.23 84 TYR A CA 1
ATOM 607 C C . TYR A 1 84 ? 1.618 16.686 6.088 1.00 60.76 84 TYR A C 1
ATOM 608 O O . TYR A 1 84 ? 2.523 17.031 6.859 1.00 62.66 84 TYR A O 1
ATOM 617 N N . ASN A 1 85 ? 1.657 15.547 5.394 1.00 54.25 85 ASN A N 1
ATOM 618 C CA . ASN A 1 85 ? 2.844 14.693 5.382 1.00 62.81 85 ASN A CA 1
ATOM 619 C C . ASN A 1 85 ? 3.506 14.695 3.995 1.00 65.20 85 ASN A C 1
ATOM 620 O O . ASN A 1 85 ? 3.007 14.067 3.049 1.00 61.27 85 ASN A O 1
ATOM 625 N N . LYS A 1 86 ? 4.615 15.426 3.874 1.00 61.49 86 LYS A N 1
ATOM 626 C CA . LYS A 1 86 ? 5.332 15.516 2.605 1.00 72.68 86 LYS A CA 1
ATOM 627 C C . LYS A 1 86 ? 5.827 14.149 2.141 1.00 70.03 86 LYS A C 1
ATOM 628 O O . LYS A 1 86 ? 5.827 13.860 0.952 1.00 69.53 86 LYS A O 1
ATOM 634 N N . ASP A 1 87 ? 6.222 13.308 3.092 1.00 71.24 87 ASP A N 1
ATOM 635 C CA . ASP A 1 87 ? 6.801 12.003 2.781 1.00 73.53 87 ASP A CA 1
ATOM 636 C C . ASP A 1 87 ? 5.780 11.024 2.202 1.00 71.23 87 ASP A C 1
ATOM 637 O O . ASP A 1 87 ? 6.145 10.142 1.435 1.00 66.69 87 ASP A O 1
ATOM 642 N N . ALA A 1 88 ? 4.509 11.181 2.571 1.00 64.03 88 ALA A N 1
ATOM 643 C CA . ALA A 1 88 ? 3.452 10.280 2.099 1.00 63.32 88 ALA A CA 1
ATOM 644 C C . ALA A 1 88 ? 3.186 10.494 0.609 1.00 60.17 88 ALA A C 1
ATOM 645 O O . ALA A 1 88 ? 2.871 11.603 0.177 1.00 72.93 88 ALA A O 1
ATOM 647 N N . LYS A 1 89 ? 3.305 9.428 -0.177 1.00 59.33 89 LYS A N 1
ATOM 648 C CA . LYS A 1 89 ? 3.407 9.560 -1.635 1.00 65.25 89 LYS A CA 1
ATOM 649 C C . LYS A 1 89 ? 2.702 8.451 -2.430 1.00 63.15 89 LYS A C 1
ATOM 650 O O . LYS A 1 89 ? 2.576 8.539 -3.653 1.00 66.03 89 LYS A O 1
ATOM 656 N N . THR A 1 90 ? 2.237 7.419 -1.732 1.00 64.54 90 THR A N 1
ATOM 657 C CA . THR A 1 90 ? 1.484 6.339 -2.365 1.00 65.96 90 THR A CA 1
ATOM 658 C C . THR A 1 90 ? -0.025 6.455 -2.123 1.00 60.54 90 THR A C 1
ATOM 659 O O . THR A 1 90 ? -0.474 6.791 -1.023 1.00 51.48 90 THR A O 1
ATOM 663 N N . ALA A 1 91 ? -0.788 6.121 -3.160 1.00 53.84 91 ALA A N 1
ATOM 664 C CA . ALA A 1 91 ? -2.243 6.245 -3.172 1.00 59.83 91 ALA A CA 1
ATOM 665 C C . ALA A 1 91 ? -2.972 5.936 -1.856 1.00 64.33 91 ALA A C 1
ATOM 666 O O . ALA A 1 91 ? -4.031 6.515 -1.599 1.00 65.54 91 ALA A O 1
ATOM 668 N N . ASP A 1 92 ? -2.442 5.040 -1.025 1.00 61.07 92 ASP A N 1
ATOM 669 C CA . ASP A 1 92 ? -3.219 4.618 0.146 1.00 58.20 92 ASP A CA 1
ATOM 670 C C . ASP A 1 92 ? -2.612 4.934 1.518 1.00 52.96 92 ASP A C 1
ATOM 671 O O . ASP A 1 92 ? -3.073 4.433 2.548 1.00 51.12 92 ASP A O 1
ATOM 676 N N . GLU A 1 93 ? -1.584 5.776 1.526 1.00 56.30 93 GLU A N 1
ATOM 677 C CA . GLU A 1 93 ? -1.192 6.466 2.752 1.00 60.05 93 GLU A CA 1
ATOM 678 C C . GLU A 1 93 ? -2.060 7.717 2.913 1.00 56.73 93 GLU A C 1
ATOM 679 O O . GLU A 1 93 ? -2.541 8.279 1.924 1.00 55.40 93 GLU A O 1
ATOM 685 N N . LYS A 1 94 ? -2.249 8.159 4.151 1.00 53.07 94 LYS A N 1
ATOM 686 C CA . LYS A 1 94 ? -2.887 9.443 4.411 1.00 59.33 94 LYS A CA 1
ATOM 687 C C . LYS A 1 94 ? -1.922 10.600 4.095 1.00 62.97 94 LYS A C 1
ATOM 688 O O . LYS A 1 94 ? -0.741 10.530 4.455 1.00 66.93 94 LYS A O 1
ATOM 694 N N . ASN A 1 95 ? -2.405 11.650 3.421 1.00 56.39 95 ASN A N 1
ATOM 695 C CA . ASN A 1 95 ? -1.573 12.852 3.227 1.00 52.15 95 ASN A CA 1
ATOM 696 C C . ASN A 1 95 ? -1.394 13.708 4.498 1.00 40.84 95 ASN A C 1
ATOM 697 O O . ASN A 1 95 ? -0.606 14.655 4.517 1.00 51.72 95 ASN A O 1
ATOM 702 N N . GLY A 1 96 ? -2.108 13.352 5.564 1.00 49.57 96 GLY A N 1
ATOM 703 C CA . GLY A 1 96 ? -2.071 14.110 6.804 1.00 50.98 96 GLY A CA 1
ATOM 704 C C . GLY A 1 96 ? -3.234 15.084 6.919 1.00 50.36 96 GLY A C 1
ATOM 705 O O . GLY A 1 96 ? -3.512 15.617 8.000 1.00 47.01 96 GLY A O 1
ATOM 706 N N . CYS A 1 97 ? -3.922 15.318 5.802 1.00 48.54 97 CYS A N 1
ATOM 707 C CA . CYS A 1 97 ? -5.069 16.225 5.795 1.00 42.22 97 CYS A CA 1
ATOM 708 C C . CYS A 1 97 ? -6.372 15.527 6.172 1.00 45.41 97 CYS A C 1
ATOM 709 O O . CYS A 1 97 ? -6.564 14.336 5.906 1.00 45.88 97 CYS A O 1
ATOM 712 N N . LYS A 1 98 ? -7.258 16.292 6.798 1.00 36.87 98 LYS A N 1
ATOM 713 C CA . LYS A 1 98 ? -8.556 15.792 7.218 1.00 42.09 98 LYS A CA 1
ATOM 714 C C . LYS A 1 98 ? -9.623 16.868 7.042 1.00 43.46 98 LYS A C 1
ATOM 715 O O . LYS A 1 98 ? -9.319 18.068 6.888 1.00 39.43 98 LYS A O 1
ATOM 721 N N . VAL A 1 99 ? -10.875 16.430 7.056 1.00 32.18 99 VAL A N 1
ATOM 722 C CA . VAL A 1 99 ? -11.990 17.347 7.083 1.00 33.47 99 VAL A CA 1
ATOM 723 C C . VAL A 1 99 ? -12.815 17.025 8.315 1.00 32.71 99 VAL A C 1
ATOM 724 O O . VAL A 1 99 ? -13.231 15.887 8.509 1.00 34.12 99 VAL A O 1
ATOM 728 N N . VAL A 1 100 ? -13.038 18.038 9.142 1.00 34.77 100 VAL A N 1
ATOM 729 C CA . VAL A 1 100 ? -13.762 17.865 10.389 1.00 26.81 100 VAL A CA 1
ATOM 730 C C . VAL A 1 100 ? -15.184 18.374 10.208 1.00 35.52 100 VAL A C 1
ATOM 731 O O . VAL A 1 100 ? -15.411 19.575 10.026 1.00 32.69 100 VAL A O 1
ATOM 735 N N . ILE A 1 101 ? -16.134 17.444 10.250 1.00 28.28 101 ILE A N 1
ATOM 736 C CA . ILE A 1 101 ? -17.544 17.763 10.062 1.00 30.29 101 ILE A CA 1
ATOM 737 C C . ILE A 1 101 ? -18.267 17.826 11.413 1.00 38.16 101 ILE A C 1
ATOM 738 O O . ILE A 1 101 ? -18.360 16.821 12.147 1.00 34.65 101 ILE A O 1
ATOM 743 N N . THR A 1 102 ? -18.779 18.999 11.766 1.00 33.57 102 THR A N 1
ATOM 744 C CA . THR A 1 102 ? -1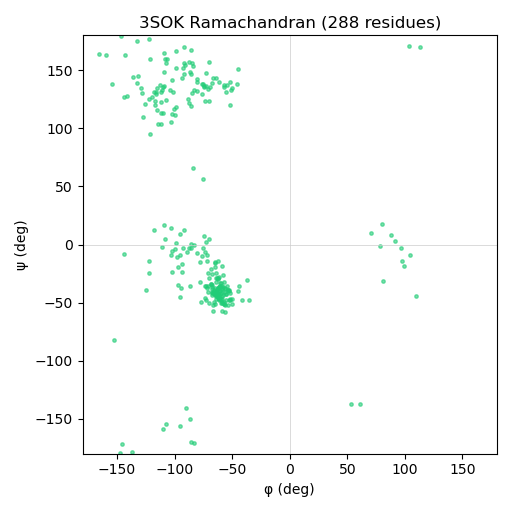9.444 19.111 13.070 1.00 32.16 102 THR A CA 1
ATOM 745 C C . THR A 1 102 ? -20.933 19.334 12.870 1.00 30.61 102 THR A C 1
ATOM 746 O O . THR A 1 102 ? -21.343 20.360 12.341 1.00 27.91 102 THR A O 1
ATOM 750 N N . TYR A 1 103 ? -21.740 18.357 13.270 1.00 29.90 103 TYR A N 1
ATOM 751 C CA . TYR A 1 103 ? -23.166 18.456 13.021 1.00 31.23 103 TYR A CA 1
ATOM 752 C C . TYR A 1 103 ? -23.821 19.340 14.060 1.00 34.79 103 TYR A C 1
ATOM 753 O O . TYR A 1 103 ? -23.476 19.284 15.242 1.00 40.94 103 TYR A O 1
ATOM 762 N N . GLY A 1 104 ? -24.763 20.162 13.617 1.00 33.24 104 GLY A N 1
ATOM 763 C CA . GLY A 1 104 ? -25.408 21.104 14.510 1.00 35.40 104 GLY A CA 1
ATOM 764 C C . GLY A 1 104 ? -24.767 22.474 14.427 1.00 43.31 104 GLY A C 1
ATOM 765 O O . GLY A 1 104 ? -25.224 23.406 15.077 1.00 47.30 104 GLY A O 1
ATOM 766 N N . GLN A 1 105 ? -23.703 22.599 13.629 1.00 48.68 105 GLN A N 1
ATOM 767 C CA . GLN A 1 105 ? -23.036 23.890 13.441 1.00 44.35 105 GLN A CA 1
ATOM 768 C C . GLN A 1 105 ? -23.308 24.423 12.038 1.00 40.32 105 GLN A C 1
ATOM 769 O O . GLN A 1 105 ? -22.599 25.300 11.549 1.00 39.36 105 GLN A O 1
ATOM 775 N N . GLY A 1 106 ? -24.325 23.864 11.387 1.00 44.67 106 GLY A N 1
ATOM 776 C CA . GLY A 1 106 ? -24.785 24.365 10.104 1.00 37.32 106 GLY A CA 1
ATOM 777 C C . GLY A 1 106 ? -25.790 25.499 10.284 1.00 43.60 106 GLY A C 1
ATOM 778 O O . GLY A 1 106 ? -25.979 26.012 11.390 1.00 43.51 106 GLY A O 1
ATOM 779 N N . THR A 1 107 ? -26.439 25.893 9.192 1.00 38.01 107 THR A N 1
ATOM 780 C CA . THR A 1 107 ? -27.448 26.940 9.254 1.00 44.84 107 THR A CA 1
ATOM 781 C C . THR A 1 107 ? -28.675 26.571 10.090 1.00 51.39 107 THR A C 1
ATOM 782 O O . THR A 1 107 ? -29.273 27.443 10.724 1.00 56.94 107 THR A O 1
ATOM 786 N N . ALA A 1 108 ? -29.046 25.292 10.108 1.00 49.30 108 ALA A N 1
ATOM 787 C CA . ALA A 1 108 ? -30.198 24.863 10.905 1.00 52.62 108 ALA A CA 1
ATOM 788 C C . ALA A 1 108 ? -29.920 24.888 12.423 1.00 57.23 108 ALA A C 1
ATOM 789 O O . ALA A 1 108 ? -30.837 24.719 13.243 1.00 52.91 108 ALA A O 1
ATOM 791 N N . GLY A 1 109 ? -28.657 25.110 12.790 1.00 52.02 109 GLY A N 1
ATOM 792 C CA . GLY A 1 109 ? -28.242 25.102 14.186 1.00 52.36 109 GLY A CA 1
ATOM 793 C C . GLY A 1 109 ? -28.468 23.762 14.878 1.00 55.33 109 GLY A C 1
ATOM 794 O O . GLY A 1 109 ? -28.182 22.695 14.310 1.00 44.87 109 GLY A O 1
ATOM 795 N N . GLU A 1 110 ? -28.973 23.817 16.111 1.00 58.74 110 GLU A N 1
ATOM 796 C CA . GLU A 1 110 ? -29.323 22.605 16.853 1.00 59.98 110 GLU A CA 1
ATOM 797 C C . GLU A 1 110 ? -30.719 22.064 16.479 1.00 58.77 110 GLU A C 1
ATOM 798 O O . GLU A 1 110 ? -31.146 21.024 16.991 1.00 56.49 110 GLU A O 1
ATOM 804 N N . LYS A 1 111 ? -31.404 22.751 15.560 1.00 65.89 111 LYS A N 1
ATOM 805 C CA . LYS A 1 111 ? -32.711 22.292 15.062 1.00 72.10 111 LYS A CA 1
ATOM 806 C C . LYS A 1 111 ? -32.583 21.268 13.917 1.00 65.86 111 LYS A C 1
ATOM 807 O O . LYS A 1 111 ? -32.975 21.530 12.766 1.00 62.25 111 LYS A O 1
ATOM 813 N N . ILE A 1 112 ? -32.030 20.105 14.258 1.00 54.31 112 ILE A N 1
ATOM 814 C CA . ILE A 1 112 ? -31.842 18.994 13.328 1.00 49.15 112 ILE A CA 1
ATOM 815 C C . ILE A 1 112 ? -31.996 17.697 14.121 1.00 39.88 112 ILE A C 1
ATOM 816 O O . ILE A 1 112 ? -32.208 17.743 15.335 1.00 43.79 112 ILE A O 1
ATOM 821 N N . SER A 1 113 ? -31.871 16.541 13.466 1.00 37.34 113 SER A N 1
ATOM 822 C CA . SER A 1 113 ? -31.966 15.286 14.205 1.00 32.82 113 SER A CA 1
ATOM 823 C C . SER A 1 113 ? -31.132 15.388 15.473 1.00 45.27 113 SER A C 1
ATOM 824 O O . SER A 1 113 ? -30.019 15.921 15.457 1.00 51.84 113 SER A O 1
ATOM 827 N N . LYS A 1 114 ? -31.667 14.885 16.575 1.00 46.06 114 LYS A N 1
ATOM 828 C CA . LYS A 1 114 ? -30.933 14.935 17.826 1.00 47.51 114 LYS A CA 1
ATOM 829 C C . LYS A 1 114 ? -30.038 13.714 17.945 1.00 39.82 114 LYS A C 1
ATOM 830 O O . LYS A 1 114 ? -29.308 13.569 18.921 1.00 38.10 114 LYS A O 1
ATOM 836 N N . LEU A 1 115 ? -30.109 12.811 16.973 1.00 39.06 115 LEU A N 1
ATOM 837 C CA . LEU A 1 115 ? -29.211 11.653 16.991 1.00 38.89 115 LEU A CA 1
ATOM 838 C C . LEU A 1 115 ? -27.795 12.032 16.506 1.00 40.34 115 LEU A C 1
ATOM 839 O O . LEU A 1 115 ? -26.832 11.297 16.729 1.00 38.39 115 LEU A O 1
ATOM 844 N N . ILE A 1 116 ? -27.671 13.196 15.871 1.00 34.30 116 ILE A N 1
ATOM 845 C CA . ILE A 1 116 ? -26.399 13.584 15.278 1.00 46.37 116 ILE A CA 1
ATOM 846 C C . ILE A 1 116 ? -25.872 14.904 15.826 1.00 48.21 116 ILE A C 1
ATOM 847 O O . ILE A 1 116 ? -24.664 15.157 15.806 1.00 56.75 116 ILE A O 1
ATOM 852 N N . VAL A 1 117 ? -26.781 15.734 16.325 1.00 39.48 117 VAL A N 1
ATOM 853 C CA . VAL A 1 117 ? -26.428 17.076 16.773 1.00 32.72 117 VAL A CA 1
ATOM 854 C C . VAL A 1 117 ? -25.235 17.035 17.743 1.00 39.38 117 VAL A C 1
ATOM 855 O O . VAL A 1 117 ? -25.178 16.201 18.653 1.00 39.86 117 VAL A O 1
ATOM 859 N N . GLY A 1 118 ? -24.259 17.906 17.513 1.00 42.92 118 GLY A N 1
ATOM 860 C CA . GLY A 1 118 ? -23.031 17.882 18.294 1.00 42.97 118 GLY A CA 1
ATOM 861 C C . GLY A 1 118 ? -22.117 16.692 18.030 1.00 44.98 118 GLY A C 1
ATOM 862 O O . GLY A 1 118 ? -21.144 16.475 18.752 1.00 38.78 118 GLY A O 1
ATOM 863 N N . LYS A 1 119 ? -22.412 15.910 16.996 1.00 34.90 119 LYS A N 1
ATOM 864 C CA . LYS A 1 119 ? -21.544 14.780 16.667 1.00 26.71 119 LYS A CA 1
ATOM 865 C C . LYS A 1 119 ? -20.514 15.212 15.640 1.00 33.58 119 LYS A C 1
ATOM 866 O O . LYS A 1 119 ? -20.757 16.115 14.841 1.00 29.71 119 LYS A O 1
ATOM 872 N N . LYS A 1 120 ? -19.366 14.557 15.668 1.00 31.04 120 LYS A N 1
ATOM 873 C CA . LYS A 1 120 ? -18.322 14.831 14.709 1.00 30.18 120 LYS A CA 1
ATOM 874 C C . LYS A 1 120 ? -18.060 13.640 13.826 1.00 34.44 120 LYS A C 1
ATOM 875 O O . LYS A 1 120 ? -17.899 12.523 14.315 1.00 32.29 120 LYS A O 1
ATOM 881 N N . LEU A 1 121 ? -17.947 13.901 12.530 1.00 30.27 121 LEU A N 1
ATOM 882 C CA . LEU A 1 121 ? -17.420 12.922 11.586 1.00 29.79 121 LEU A CA 1
ATOM 883 C C . LEU A 1 121 ? -16.125 13.481 11.014 1.00 35.90 121 LEU A C 1
ATOM 884 O O . LEU A 1 121 ? -16.114 14.537 10.349 1.00 35.93 121 LEU A O 1
ATOM 889 N N . VAL A 1 122 ? -15.025 12.798 11.298 1.00 31.75 122 VAL A N 1
ATOM 890 C CA . VAL A 1 122 ? -13.736 13.239 10.783 1.00 29.47 122 VAL A CA 1
ATOM 891 C C . VAL A 1 122 ? -13.310 12.345 9.622 1.00 34.61 122 VAL A C 1
ATOM 892 O O . VAL A 1 122 ? -13.398 11.109 9.692 1.00 36.32 122 VAL A O 1
ATOM 896 N N . LEU A 1 123 ? -12.876 12.980 8.541 1.00 33.01 123 LEU A N 1
ATOM 897 C CA . LEU A 1 123 ? -12.489 12.252 7.343 1.00 35.79 123 LEU A CA 1
ATOM 898 C C . LEU A 1 123 ? -11.017 12.457 7.018 1.00 38.42 123 LEU A C 1
ATOM 899 O O . LEU A 1 123 ? -10.578 13.592 6.799 1.00 38.77 123 LEU A O 1
ATOM 904 N N . ASP A 1 124 ? -10.253 11.362 6.982 1.00 34.75 124 ASP A N 1
ATOM 905 C CA . ASP A 1 124 ? -8.818 11.427 6.653 1.00 36.27 124 ASP A CA 1
ATOM 906 C C . ASP A 1 124 ? -8.701 11.439 5.140 1.00 44.88 124 ASP A C 1
ATOM 907 O O . ASP A 1 124 ? -9.355 10.640 4.463 1.00 47.94 124 ASP A O 1
ATOM 912 N N . GLN A 1 125 ? -7.900 12.344 4.589 1.00 38.14 125 GLN A N 1
ATOM 913 C CA . GLN A 1 125 ? -7.660 12.271 3.158 1.00 40.53 125 GLN A CA 1
ATOM 914 C C . GLN A 1 125 ? -6.428 11.431 2.838 1.00 41.69 125 GLN A C 1
ATOM 915 O O . GLN A 1 125 ? -5.449 11.397 3.602 1.00 43.46 125 GLN A O 1
ATOM 921 N N . PHE A 1 126 ? -6.495 10.754 1.698 1.00 34.25 126 PHE A N 1
ATOM 922 C CA . PHE A 1 126 ? -5.386 9.965 1.184 1.00 39.74 126 PHE A CA 1
ATOM 923 C C . PHE A 1 126 ? -4.813 10.656 -0.037 1.00 41.83 126 PHE A C 1
ATOM 924 O O . PHE A 1 126 ? -5.451 11.547 -0.623 1.00 39.11 126 PHE A O 1
ATOM 932 N N . VAL A 1 127 ? -3.615 10.226 -0.423 1.00 54.50 127 VAL A N 1
ATOM 933 C CA . VAL A 1 127 ? -2.856 10.850 -1.504 1.00 52.38 127 VAL A CA 1
ATOM 934 C C . VAL A 1 127 ? -3.661 10.966 -2.805 1.00 49.65 127 VAL A C 1
ATOM 935 O O . VAL A 1 127 ? -3.569 11.972 -3.506 1.00 53.86 127 VAL A O 1
ATOM 939 N N . ASN A 1 128 ? -4.446 9.940 -3.120 1.00 50.44 128 ASN A N 1
ATOM 940 C CA . ASN A 1 128 ? -5.260 9.934 -4.333 1.00 58.20 128 ASN A CA 1
ATOM 941 C C . ASN A 1 128 ? -6.488 10.848 -4.256 1.00 58.47 128 ASN A C 1
ATOM 942 O O . ASN A 1 128 ? -7.335 10.824 -5.153 1.00 58.52 128 ASN A O 1
ATOM 947 N N . GLY A 1 129 ? -6.592 11.638 -3.187 1.00 51.21 129 GLY A N 1
ATOM 948 C CA . GLY A 1 129 ? -7.703 12.564 -3.024 1.00 56.25 129 GLY A CA 1
ATOM 949 C C . GLY A 1 129 ? -8.916 11.942 -2.348 1.00 57.38 129 GLY A C 1
ATOM 950 O O . GLY A 1 129 ? -9.984 12.548 -2.266 1.00 61.66 129 GLY A O 1
ATOM 951 N N . SER A 1 130 ? -8.754 10.725 -1.851 1.00 53.65 130 SER A N 1
ATOM 952 C CA . SER A 1 130 ? -9.875 9.964 -1.319 1.00 47.28 130 SER A CA 1
ATOM 953 C C . SER A 1 130 ? -10.090 10.181 0.171 1.00 43.67 130 SER A C 1
ATOM 954 O O . SER A 1 130 ? -9.148 10.487 0.914 1.00 41.69 130 SER A O 1
ATOM 957 N N . TYR A 1 131 ? -11.335 9.973 0.600 1.00 36.04 131 TYR A N 1
ATOM 958 C CA . TYR A 1 131 ? -11.706 10.020 2.015 1.00 42.79 131 TYR A CA 1
ATOM 959 C C . TYR A 1 131 ? -12.080 8.652 2.592 1.00 47.95 131 TYR A C 1
ATOM 960 O O . TYR A 1 131 ? -12.874 7.922 1.997 1.00 42.12 131 TYR A O 1
ATOM 969 N N . LYS A 1 132 ? -11.542 8.326 3.765 1.00 37.43 132 LYS A N 1
ATOM 970 C CA . LYS A 1 132 ? -12.113 7.275 4.606 1.00 38.85 132 LYS A CA 1
ATOM 971 C C . LYS A 1 132 ? -12.225 7.858 6.014 1.00 37.95 132 LYS A C 1
ATOM 972 O O . LYS A 1 132 ? -11.388 8.654 6.431 1.00 38.96 132 LYS A O 1
ATOM 978 N N . TYR A 1 133 ? -13.256 7.491 6.760 1.00 29.67 133 TYR A N 1
ATOM 979 C CA . TYR A 1 133 ? -13.431 8.169 8.032 1.00 31.14 133 TYR A CA 1
ATOM 980 C C . TYR A 1 133 ? -12.361 7.772 9.031 1.00 39.80 133 TYR A C 1
ATOM 981 O O . TYR A 1 133 ? -11.717 6.717 8.908 1.00 41.65 133 TYR A O 1
ATOM 990 N N . ASN A 1 134 ? -12.162 8.658 9.997 1.00 42.66 134 ASN A N 1
ATOM 991 C CA . ASN A 1 134 ? -11.186 8.483 11.056 1.00 38.77 134 ASN A CA 1
ATOM 992 C C . ASN A 1 134 ? -11.924 8.075 12.329 1.00 42.08 134 ASN A C 1
ATOM 993 O O . ASN A 1 134 ? -12.616 8.895 12.947 1.00 39.10 134 ASN A O 1
ATOM 998 N N . GLU A 1 135 ? -11.824 6.800 12.689 1.00 47.78 135 GLU A N 1
ATOM 999 C CA . GLU A 1 135 ? -12.393 6.329 13.948 1.00 56.29 135 GLU A CA 1
ATOM 1000 C C . GLU A 1 135 ? -11.478 6.768 15.081 1.00 65.93 135 GLU A C 1
ATOM 1001 O O . GLU A 1 135 ? -10.246 6.699 14.975 1.00 67.68 135 GLU A O 1
ATOM 1007 N N . GLY A 1 136 ? -12.069 7.232 16.169 1.00 72.32 136 GLY A N 1
ATOM 1008 C CA . GLY A 1 136 ? -11.267 7.806 17.231 1.00 61.10 136 GLY A CA 1
ATOM 1009 C C . GLY A 1 136 ? -11.516 9.290 17.257 1.00 58.08 136 GLY A C 1
ATOM 1010 O O . GLY A 1 136 ? -11.715 9.871 18.322 1.00 77.49 136 GLY A O 1
ATOM 1011 N N . GLU A 1 137 ? -11.528 9.913 16.083 1.00 50.94 137 GLU A N 1
ATOM 1012 C CA . GLU A 1 137 ? -11.903 11.321 16.012 1.00 47.47 137 GLU A CA 1
ATOM 1013 C C . GLU A 1 137 ? -13.397 11.466 15.722 1.00 40.66 137 GLU A C 1
ATOM 1014 O O . GLU A 1 137 ? -13.993 12.533 15.930 1.00 39.94 137 GLU A O 1
ATOM 1020 N N . THR A 1 138 ? -13.996 10.382 15.244 1.00 40.48 138 THR A N 1
ATOM 1021 C CA . THR A 1 138 ? -15.412 10.385 14.878 1.00 43.69 138 THR A CA 1
ATOM 1022 C C . THR A 1 138 ? -16.300 10.034 16.063 1.00 44.91 138 THR A C 1
ATOM 1023 O O . THR A 1 138 ? -16.109 9.011 16.711 1.00 39.71 138 THR A O 1
ATOM 1027 N N . ASP A 1 139 ? -17.242 10.929 16.337 1.00 41.85 139 ASP A N 1
ATOM 1028 C CA . ASP A 1 139 ? -18.248 10.815 17.381 1.00 51.64 139 ASP A CA 1
ATOM 1029 C C . ASP A 1 139 ? -19.522 10.203 16.782 1.00 52.13 139 ASP A C 1
ATOM 1030 O O . ASP A 1 139 ? -20.374 9.651 17.491 1.00 45.63 139 ASP A O 1
ATOM 1035 N N . LEU A 1 140 ? -19.660 10.353 15.468 1.00 39.06 140 LEU A N 1
ATOM 1036 C CA . LEU A 1 140 ? -20.891 10.020 14.772 1.00 34.92 140 LEU A CA 1
ATOM 1037 C C . LEU A 1 140 ? -21.119 8.512 14.747 1.00 35.70 140 LEU A C 1
ATOM 1038 O O . LEU A 1 140 ? -20.191 7.725 14.474 1.00 36.11 140 LEU A O 1
ATOM 1043 N N . GLU A 1 141 ? -22.357 8.112 15.030 1.00 37.23 141 GLU A N 1
ATOM 1044 C CA . GLU A 1 141 ? -22.706 6.695 15.051 1.00 46.12 141 GLU A CA 1
ATOM 1045 C C . GLU A 1 141 ? -22.380 6.044 13.721 1.00 38.70 141 GLU A C 1
ATOM 1046 O O . GLU A 1 141 ? -22.661 6.608 12.659 1.00 32.09 141 GLU A O 1
ATOM 1052 N N . LEU A 1 142 ? -21.782 4.859 13.781 1.00 32.68 142 LEU A N 1
ATOM 1053 C CA . LEU A 1 142 ? -21.473 4.103 12.573 1.00 47.42 142 LEU A CA 1
ATOM 1054 C C . LEU A 1 142 ? -22.690 3.953 11.679 1.00 42.53 142 LEU A C 1
ATOM 1055 O O . LEU A 1 142 ? -22.577 4.073 10.458 1.00 49.31 142 LEU A O 1
ATOM 1060 N N . LYS A 1 143 ? -23.838 3.690 12.307 1.00 46.85 143 LYS A N 1
ATOM 1061 C CA . LYS A 1 143 ? -25.150 3.647 11.655 1.00 49.93 143 LYS A CA 1
ATOM 1062 C C . LYS A 1 143 ? -25.370 4.803 10.688 1.00 52.60 143 LYS A C 1
ATOM 1063 O O . LYS A 1 143 ? -26.043 4.647 9.661 1.00 47.72 143 LYS A O 1
ATOM 1069 N N . PHE A 1 144 ? -24.845 5.974 11.042 1.00 36.81 144 PHE A N 1
ATOM 1070 C CA . PHE A 1 144 ? -25.128 7.180 10.277 1.00 39.21 144 PHE A CA 1
ATOM 1071 C C . PHE A 1 144 ? -23.997 7.591 9.344 1.00 33.74 144 PHE A C 1
ATOM 1072 O O . PHE A 1 144 ? -24.143 8.526 8.558 1.00 43.04 144 PHE A O 1
ATOM 1080 N N . ILE A 1 145 ? -22.870 6.900 9.420 1.00 34.81 145 ILE A N 1
ATOM 1081 C CA . ILE A 1 145 ? -21.753 7.233 8.539 1.00 35.01 145 ILE A CA 1
ATOM 1082 C C . ILE A 1 145 ? -21.990 6.712 7.113 1.00 38.49 145 ILE A C 1
ATOM 1083 O O . ILE A 1 145 ? -22.335 5.539 6.909 1.00 44.38 145 ILE A O 1
ATOM 1088 N N . PRO A 1 146 ? -21.823 7.591 6.116 1.00 42.66 146 PRO A N 1
ATOM 1089 C CA . PRO A 1 146 ? -22.081 7.143 4.747 1.00 47.12 146 PRO A CA 1
ATOM 1090 C C . PRO A 1 146 ? -21.108 6.049 4.309 1.00 41.32 146 PRO A C 1
ATOM 1091 O O . PRO A 1 146 ? -19.919 6.030 4.682 1.00 42.71 146 PRO A O 1
ATOM 1095 N N . ASN A 1 147 ? -21.642 5.106 3.543 1.00 33.67 147 ASN A N 1
ATOM 1096 C CA . ASN A 1 147 ? -20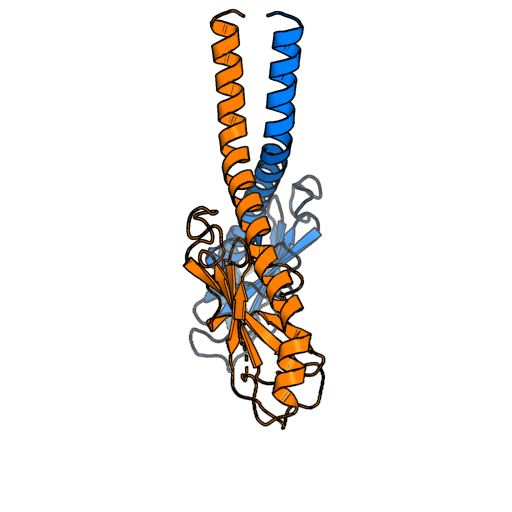.920 3.899 3.168 1.00 46.87 147 ASN A CA 1
ATOM 1097 C C . ASN A 1 147 ? -19.653 4.159 2.366 1.00 41.67 147 ASN A C 1
ATOM 1098 O O . ASN A 1 147 ? -18.659 3.456 2.525 1.00 39.18 147 ASN A O 1
ATOM 1103 N N . ALA A 1 148 ? -19.692 5.164 1.500 1.00 33.88 148 ALA A N 1
ATOM 1104 C CA . ALA A 1 148 ? -18.546 5.444 0.635 1.00 37.82 148 ALA A CA 1
ATOM 1105 C C . ALA A 1 148 ? -17.290 5.731 1.446 1.00 41.95 148 ALA A C 1
ATOM 1106 O O . ALA A 1 148 ? -16.181 5.636 0.935 1.00 42.65 148 ALA A O 1
ATOM 1108 N N . VAL A 1 149 ? -17.469 6.067 2.718 1.00 40.49 149 VAL A N 1
ATOM 1109 C CA . VAL A 1 149 ? -16.368 6.585 3.529 1.00 38.13 149 VAL A CA 1
ATOM 1110 C C . VAL A 1 149 ? -15.923 5.535 4.569 1.00 49.17 149 VAL A C 1
ATOM 1111 O O . VAL A 1 149 ? -15.059 5.781 5.435 1.00 43.38 149 VAL A O 1
ATOM 1115 N N . LYS A 1 150 ? -16.524 4.353 4.476 1.00 41.80 150 LYS A N 1
ATOM 1116 C CA . LYS A 1 150 ? -16.207 3.259 5.387 1.00 54.80 150 LYS A CA 1
ATOM 1117 C C . LYS A 1 150 ? -15.304 2.229 4.716 1.00 65.72 150 LYS A C 1
ATOM 1118 O O . LYS A 1 150 ? -14.591 1.484 5.388 1.00 78.73 150 LYS A O 1
ATOM 1124 N N . ASN A 1 151 ? -15.341 2.192 3.388 0.00 30.00 151 ASN A N 1
ATOM 1125 C CA . ASN A 1 151 ? -14.527 1.254 2.625 0.00 30.00 151 ASN A CA 1
ATOM 1126 C C . ASN A 1 151 ? -13.856 0.235 3.539 0.00 30.00 151 ASN A C 1
ATOM 1127 O O . ASN A 1 151 ? -14.156 -0.957 3.481 0.00 30.00 151 ASN A O 1
ATOM 1132 N N . PHE B 1 1 ? -66.713 -3.074 10.526 1.00 48.02 1 PHE B N 1
ATOM 1133 C CA . PHE B 1 1 ? -65.884 -2.103 9.794 1.00 55.12 1 PHE B CA 1
ATOM 1134 C C . PHE B 1 1 ? -66.352 -1.935 8.340 1.00 49.88 1 PHE B C 1
ATOM 1135 O O . PHE B 1 1 ? -66.947 -2.842 7.752 1.00 50.76 1 PHE B O 1
ATOM 1143 N N . THR B 1 2 ? -66.065 -0.769 7.765 1.00 50.75 2 THR B N 1
ATOM 1144 C CA . THR B 1 2 ? -66.434 -0.475 6.384 1.00 54.36 2 THR B CA 1
ATOM 1145 C C . THR B 1 2 ? -65.241 -0.696 5.456 1.00 54.44 2 THR B C 1
ATOM 1146 O O . THR B 1 2 ? -64.105 -0.800 5.917 1.00 58.30 2 THR B O 1
ATOM 1150 N N . LEU B 1 3 ? -65.486 -0.736 4.152 1.00 44.71 3 LEU B N 1
ATOM 1151 C CA . LEU B 1 3 ? -64.406 -0.991 3.207 1.00 45.88 3 LEU B CA 1
ATOM 1152 C C . LEU B 1 3 ? -63.381 0.127 3.186 1.00 45.53 3 LEU B C 1
ATOM 1153 O O . LEU B 1 3 ? -62.176 -0.122 3.138 1.00 41.36 3 LEU B O 1
ATOM 1158 N N . ILE B 1 4 ? -63.855 1.364 3.234 1.00 41.44 4 ILE B N 1
ATOM 1159 C CA . ILE B 1 4 ? -62.942 2.493 3.193 1.00 51.34 4 ILE B CA 1
ATOM 1160 C C . ILE B 1 4 ? -62.106 2.564 4.481 1.00 48.87 4 ILE B C 1
ATOM 1161 O O . ILE B 1 4 ? -60.935 2.939 4.444 1.00 41.77 4 ILE B O 1
ATOM 1166 N N . GLU B 1 5 ? -62.693 2.177 5.612 1.00 44.49 5 GLU B N 1
ATOM 1167 C CA . GLU B 1 5 ? -61.907 2.049 6.845 1.00 46.41 5 GLU B CA 1
ATOM 1168 C C . GLU B 1 5 ? -60.789 0.997 6.688 1.00 48.30 5 GLU B C 1
ATOM 1169 O O . GLU B 1 5 ? -59.634 1.250 7.040 1.00 41.44 5 GLU B O 1
ATOM 1175 N N . LEU B 1 6 ? -61.132 -0.178 6.157 1.00 42.26 6 LEU B N 1
ATOM 1176 C CA . LEU B 1 6 ? -60.131 -1.214 5.918 1.00 43.38 6 LEU B CA 1
ATOM 1177 C C . LEU B 1 6 ? -59.006 -0.675 5.039 1.00 42.75 6 LEU B C 1
ATOM 1178 O O . LEU B 1 6 ? -57.834 -0.785 5.394 1.00 39.34 6 LEU B O 1
ATOM 1183 N N . MET B 1 7 ? -59.359 -0.088 3.897 1.00 35.63 7 MET B N 1
ATOM 1184 C CA . MET B 1 7 ? -58.345 0.465 3.000 1.00 43.48 7 MET B CA 1
ATOM 1185 C C . MET B 1 7 ? -57.406 1.435 3.715 1.00 42.99 7 MET B C 1
ATOM 1186 O O . MET B 1 7 ? -56.184 1.370 3.550 1.00 37.48 7 MET B O 1
ATOM 1191 N N . ILE B 1 8 ? -57.983 2.352 4.481 1.00 35.30 8 ILE B N 1
ATOM 1192 C CA . ILE B 1 8 ? -57.192 3.335 5.189 1.00 35.80 8 ILE B CA 1
ATOM 1193 C C . ILE B 1 8 ? -56.305 2.662 6.248 1.00 41.34 8 ILE B C 1
ATOM 1194 O O . ILE B 1 8 ? -55.128 3.003 6.394 1.00 33.83 8 ILE B O 1
ATOM 1199 N N . VAL B 1 9 ? -56.862 1.711 6.994 1.00 35.09 9 VAL B N 1
ATOM 1200 C CA . VAL B 1 9 ? -56.048 1.005 7.982 1.00 34.26 9 VAL B CA 1
ATOM 1201 C C . VAL B 1 9 ? -54.927 0.203 7.298 1.00 35.69 9 VAL B C 1
ATOM 1202 O O . VAL B 1 9 ? -53.774 0.245 7.737 1.00 31.34 9 VAL B O 1
ATOM 1206 N N . VAL B 1 10 ? -55.248 -0.478 6.197 1.00 33.02 10 VAL B N 1
ATOM 1207 C CA . VAL B 1 10 ? -54.235 -1.240 5.464 1.00 29.31 10 VAL B CA 1
ATOM 1208 C C . VAL B 1 10 ? -53.121 -0.346 4.903 1.00 32.52 10 VAL B C 1
ATOM 1209 O O . VAL B 1 10 ? -51.937 -0.675 5.024 1.00 39.29 10 VAL B O 1
ATOM 1213 N N . ALA B 1 11 ? -53.481 0.806 4.345 1.00 33.38 11 ALA B N 1
ATOM 1214 C CA . ALA B 1 11 ? -52.470 1.757 3.884 1.00 37.80 11 ALA B CA 1
ATOM 1215 C C . ALA B 1 11 ? -51.541 2.194 5.025 1.00 37.53 11 ALA B C 1
ATOM 1216 O O . ALA B 1 11 ? -50.305 2.251 4.871 1.00 34.23 11 ALA B O 1
ATOM 1218 N N . ILE B 1 12 ? -52.128 2.492 6.180 1.00 40.26 12 ILE B N 1
ATOM 1219 C CA . ILE B 1 12 ? -51.315 2.933 7.308 1.00 40.83 12 ILE B CA 1
ATOM 1220 C C . ILE B 1 12 ? -50.382 1.810 7.779 1.00 29.40 12 ILE B C 1
ATOM 1221 O O . ILE B 1 12 ? -49.206 2.033 8.052 1.00 24.12 12 ILE B O 1
ATOM 1226 N N . ILE B 1 13 ? -50.903 0.594 7.841 1.00 24.24 13 ILE B N 1
ATOM 1227 C CA . ILE B 1 13 ? -50.087 -0.531 8.277 1.00 29.17 13 ILE B CA 1
ATOM 1228 C C . ILE B 1 13 ? -48.916 -0.786 7.310 1.00 40.27 13 ILE B C 1
ATOM 1229 O O . ILE B 1 13 ? -47.788 -1.045 7.752 1.00 31.81 13 ILE B O 1
ATOM 1234 N N . GLY B 1 14 ? -49.180 -0.669 6.005 1.00 44.49 14 GLY B N 1
ATOM 1235 C CA . GLY B 1 14 ? -48.158 -0.835 4.979 1.00 33.74 14 GLY B CA 1
ATOM 1236 C C . GLY B 1 14 ? -47.023 0.159 5.102 1.00 36.71 14 GLY B C 1
ATOM 1237 O O . GLY B 1 14 ? -45.838 -0.210 5.024 1.00 35.83 14 GLY B O 1
ATOM 1238 N N . ILE B 1 15 ? -47.363 1.429 5.283 1.00 26.58 15 ILE B N 1
ATOM 1239 C CA . ILE B 1 15 ? -46.317 2.432 5.498 1.00 32.54 15 ILE B CA 1
ATOM 1240 C C . ILE B 1 15 ? -45.438 2.133 6.723 1.00 46.26 15 ILE B C 1
ATOM 1241 O O . ILE B 1 15 ? -44.208 2.156 6.640 1.00 43.07 15 ILE B O 1
ATOM 1246 N N . LEU B 1 16 ? -46.070 1.858 7.862 1.00 39.23 16 LEU B N 1
ATOM 1247 C CA . LEU B 1 16 ? -45.328 1.532 9.082 1.00 32.60 16 LEU B CA 1
ATOM 1248 C C . LEU B 1 16 ? -44.523 0.270 8.836 1.00 23.51 16 LEU B C 1
ATOM 1249 O O . LEU B 1 16 ? -43.341 0.205 9.175 1.00 29.32 16 LEU B O 1
ATOM 1254 N N . ALA B 1 17 ? -45.156 -0.716 8.204 1.00 26.16 17 ALA B N 1
ATOM 1255 C CA . ALA B 1 17 ? -44.485 -1.985 7.919 1.00 38.51 17 ALA B CA 1
ATOM 1256 C C . ALA B 1 17 ? -43.169 -1.807 7.147 1.00 45.77 17 ALA B C 1
ATOM 1257 O O . ALA B 1 17 ? -42.199 -2.536 7.374 1.00 40.78 17 ALA B O 1
ATOM 1259 N N . ALA B 1 18 ? -43.145 -0.831 6.246 1.00 38.64 18 ALA B N 1
ATOM 1260 C CA . ALA B 1 18 ? -41.992 -0.601 5.393 1.00 45.99 18 ALA B CA 1
ATOM 1261 C C . ALA B 1 18 ? -40.783 -0.231 6.246 1.00 43.21 18 ALA B C 1
ATOM 1262 O O . ALA B 1 18 ? -39.631 -0.518 5.893 1.00 32.33 18 ALA B O 1
ATOM 1264 N N . PHE B 1 19 ? -41.044 0.404 7.381 1.00 35.50 19 PHE B N 1
ATOM 1265 C CA . PHE B 1 19 ? -39.976 0.669 8.332 1.00 35.50 19 PHE B CA 1
ATOM 1266 C C . PHE B 1 19 ? -39.895 -0.427 9.403 1.00 44.55 19 PHE B C 1
ATOM 1267 O O . PHE B 1 19 ? -38.806 -0.814 9.830 1.00 40.47 19 PHE B O 1
ATOM 1275 N N . ALA B 1 20 ? -41.046 -0.931 9.835 1.00 37.28 20 ALA B N 1
ATOM 1276 C CA . ALA B 1 20 ? -41.080 -1.780 11.028 1.00 32.54 20 ALA B CA 1
ATOM 1277 C C . ALA B 1 20 ? -40.491 -3.165 10.798 1.00 36.54 20 ALA B C 1
ATOM 1278 O O . ALA B 1 20 ? -39.859 -3.728 11.687 1.00 35.29 20 ALA B O 1
ATOM 1280 N N . ILE B 1 21 ? -40.695 -3.709 9.602 1.00 29.81 21 ILE B N 1
ATOM 1281 C CA . ILE B 1 21 ? -40.307 -5.091 9.316 1.00 39.66 21 ILE B CA 1
ATOM 1282 C C . ILE B 1 21 ? -38.784 -5.302 9.243 1.00 44.19 21 ILE B C 1
ATOM 1283 O O . ILE B 1 21 ? -38.257 -6.218 9.887 1.00 38.19 21 ILE B O 1
ATOM 1288 N N . PRO B 1 22 ? -38.075 -4.461 8.460 1.00 40.79 22 PRO B N 1
ATOM 1289 C CA . PRO B 1 22 ? -36.610 -4.596 8.445 1.00 42.77 22 PRO B CA 1
ATOM 1290 C C . PRO B 1 22 ? -36.010 -4.346 9.826 1.00 42.57 22 PRO B C 1
ATOM 1291 O O . PRO B 1 22 ? -35.078 -5.052 10.210 1.00 45.89 22 PRO B O 1
ATOM 1295 N N . ALA B 1 23 ? -36.527 -3.361 10.555 1.00 29.94 23 ALA B N 1
ATOM 1296 C CA . ALA B 1 23 ? -36.104 -3.164 11.935 1.00 39.09 23 ALA B CA 1
ATOM 1297 C C . ALA B 1 23 ? -36.387 -4.421 12.773 1.00 42.47 23 ALA B C 1
ATOM 1298 O O . ALA B 1 23 ? -35.506 -4.925 13.463 1.00 45.37 23 ALA B O 1
ATOM 1300 N N . TYR B 1 24 ? -37.605 -4.937 12.697 1.00 39.75 24 TYR B N 1
ATOM 1301 C CA . TYR B 1 24 ? -37.926 -6.164 13.422 1.00 40.63 24 TYR B CA 1
ATOM 1302 C C . TYR B 1 24 ? -37.001 -7.306 12.991 1.00 39.89 24 TYR B C 1
ATOM 1303 O O . TYR B 1 24 ? -36.486 -8.044 13.838 1.00 40.62 24 TYR B O 1
ATOM 1312 N N . ASN B 1 25 ? -36.763 -7.443 11.688 1.00 36.22 25 ASN B N 1
ATOM 1313 C CA . ASN B 1 25 ? -35.865 -8.504 11.214 1.00 40.63 25 ASN B CA 1
ATOM 1314 C C . ASN B 1 25 ? -34.460 -8.401 11.795 1.00 48.07 25 ASN B C 1
ATOM 1315 O O . ASN B 1 25 ? -33.829 -9.418 12.107 1.00 53.86 25 ASN B O 1
ATOM 1320 N N . ASP B 1 26 ? -33.977 -7.174 11.947 1.00 38.98 26 ASP B N 1
ATOM 1321 C CA . ASP B 1 26 ? -32.645 -6.947 12.515 1.00 51.97 26 ASP B CA 1
ATOM 1322 C C . ASP B 1 26 ? -32.605 -7.226 14.015 1.00 49.47 26 ASP B C 1
ATOM 1323 O O . ASP B 1 26 ? -31.630 -7.760 14.528 1.00 49.20 26 ASP B O 1
ATOM 1328 N N . TYR B 1 27 ? -33.678 -6.866 14.707 1.00 45.58 27 TYR B N 1
ATOM 1329 C CA . TYR B 1 27 ? -33.810 -7.187 16.111 1.00 50.81 27 TYR B CA 1
ATOM 1330 C C . TYR B 1 27 ? -33.664 -8.698 16.275 1.00 47.67 27 TYR B C 1
ATOM 1331 O O . TYR B 1 27 ? -32.765 -9.166 16.966 1.00 44.10 27 TYR B O 1
ATOM 1340 N N . ILE B 1 28 ? -34.512 -9.462 15.600 1.00 42.78 28 ILE B N 1
ATOM 1341 C CA . ILE B 1 28 ? -34.448 -10.921 15.701 1.00 44.61 28 ILE B CA 1
ATOM 1342 C C . ILE B 1 28 ? -33.031 -11.452 15.438 1.00 49.19 28 ILE B C 1
ATOM 1343 O O . ILE B 1 28 ? -32.504 -12.268 16.206 1.00 47.88 28 ILE B O 1
ATOM 1348 N N . ALA B 1 29 ? -32.408 -10.965 14.369 1.00 46.35 29 ALA B N 1
ATOM 1349 C CA . ALA B 1 29 ? -31.083 -11.437 13.974 1.00 38.36 29 ALA B CA 1
ATOM 1350 C C . ALA B 1 29 ? -30.038 -11.208 15.081 1.00 46.91 29 ALA B C 1
ATOM 1351 O O . ALA B 1 29 ? -29.262 -12.106 15.423 1.00 50.93 29 ALA B O 1
ATOM 1353 N N . ARG B 1 30 ? -30.045 -9.998 15.627 1.00 39.28 30 ARG B N 1
ATOM 1354 C CA . ARG B 1 30 ? -29.140 -9.570 16.678 1.00 48.62 30 ARG B CA 1
ATOM 1355 C C . ARG B 1 30 ? -29.440 -10.342 17.984 1.00 47.94 30 ARG B C 1
ATOM 1356 O O . ARG B 1 30 ? -28.532 -10.691 18.742 1.00 42.61 30 ARG B O 1
ATOM 1364 N N . SER B 1 31 ? -30.714 -10.608 18.247 1.00 45.11 31 SER B N 1
ATOM 1365 C CA . SER B 1 31 ? -31.097 -11.419 19.398 1.00 47.87 31 SER B CA 1
ATOM 1366 C C . SER B 1 31 ? -30.478 -12.818 19.340 1.00 52.18 31 SER B C 1
ATOM 1367 O O . SER B 1 31 ? -29.768 -13.234 20.254 1.00 52.19 31 SER B O 1
ATOM 1370 N N . GLN B 1 32 ? -30.757 -13.534 18.255 1.00 45.95 32 GLN B N 1
ATOM 1371 C CA . GLN B 1 32 ? -30.217 -14.868 18.064 1.00 40.69 32 GLN B CA 1
ATOM 1372 C C . GLN B 1 32 ? -28.690 -14.864 18.058 1.00 52.79 32 GLN B C 1
ATOM 1373 O O . GLN B 1 32 ? -28.065 -15.742 18.663 1.00 41.91 32 GLN B O 1
ATOM 1379 N N . ALA B 1 33 ? -28.082 -13.879 17.398 1.00 42.18 33 ALA B N 1
ATOM 1380 C CA . ALA B 1 33 ? -26.622 -13.835 17.341 1.00 41.23 33 ALA B CA 1
ATOM 1381 C C . ALA B 1 33 ? -26.011 -13.670 18.730 1.00 42.26 33 ALA B C 1
ATOM 1382 O O . ALA B 1 33 ? -24.893 -14.127 18.968 1.00 42.04 33 ALA B O 1
ATOM 1384 N N . ALA B 1 34 ? -26.739 -13.027 19.643 1.00 41.07 34 ALA B N 1
ATOM 1385 C CA . ALA B 1 34 ? -26.212 -12.810 20.993 1.00 51.10 34 ALA B CA 1
ATOM 1386 C C . ALA B 1 34 ? -25.997 -14.145 21.712 1.00 51.06 34 ALA B C 1
ATOM 1387 O O . ALA B 1 34 ? -25.173 -14.234 22.618 1.00 39.40 34 ALA B O 1
ATOM 1389 N N . GLU B 1 35 ? -26.733 -15.179 21.299 1.00 42.45 35 GLU B N 1
ATOM 1390 C CA . GLU B 1 35 ? -26.576 -16.502 21.905 1.00 53.08 35 GLU B CA 1
ATOM 1391 C C . GLU B 1 35 ? -25.137 -16.976 21.743 1.00 55.63 35 GLU B C 1
ATOM 1392 O O . GLU B 1 35 ? -24.583 -17.633 22.627 1.00 58.00 35 GLU B O 1
ATOM 1398 N N . GLY B 1 36 ? -24.536 -16.634 20.609 1.00 49.02 36 GLY B N 1
ATOM 1399 C CA . GLY B 1 36 ? -23.164 -17.014 20.342 1.00 48.16 36 GLY B CA 1
ATOM 1400 C C . GLY B 1 36 ? -22.277 -16.591 21.491 1.00 53.51 36 GLY B C 1
ATOM 1401 O O . GLY B 1 36 ? -21.366 -17.321 21.896 1.00 53.80 36 GLY B O 1
ATOM 1402 N N . LEU B 1 37 ? -22.545 -15.406 22.029 1.00 48.78 37 LEU B N 1
ATOM 1403 C CA . LEU B 1 37 ? -21.722 -14.886 23.116 1.00 44.82 37 LEU B CA 1
ATOM 1404 C C . LEU B 1 37 ? -21.958 -15.671 24.409 1.00 47.79 37 LEU B C 1
ATOM 1405 O O . LEU B 1 37 ? -21.007 -15.988 25.128 1.00 51.04 37 LEU B O 1
ATOM 1410 N N . THR B 1 38 ? -23.212 -16.009 24.701 1.00 43.69 38 THR B N 1
ATOM 1411 C CA . THR B 1 38 ? -23.478 -16.774 25.921 1.00 48.81 38 THR B CA 1
ATOM 1412 C C . THR B 1 38 ? -22.860 -18.168 25.855 1.00 44.32 38 THR B C 1
ATOM 1413 O O . THR B 1 38 ? -22.311 -18.647 26.852 1.00 43.23 38 THR B O 1
ATOM 1417 N N . LEU B 1 39 ? -22.964 -18.812 24.686 1.00 49.08 39 LEU B N 1
ATOM 1418 C CA . LEU B 1 39 ? -22.315 -20.111 24.435 1.00 47.68 39 LEU B CA 1
ATOM 1419 C C . LEU B 1 39 ? -20.809 -20.003 24.659 1.00 47.79 39 LEU B C 1
ATOM 1420 O O . LEU B 1 39 ? -20.235 -20.794 25.406 1.00 48.35 39 LEU B O 1
ATOM 1425 N N . ALA B 1 40 ? -20.176 -19.011 24.031 1.00 38.64 40 ALA B N 1
ATOM 1426 C CA . ALA B 1 40 ? -18.730 -18.839 24.168 1.00 44.42 40 ALA B CA 1
ATOM 1427 C C . ALA B 1 40 ? -18.349 -18.636 25.629 1.00 51.17 40 ALA B C 1
ATOM 1428 O O . ALA B 1 40 ? -17.328 -19.150 26.096 1.00 50.90 40 ALA B O 1
ATOM 1430 N N . ASP B 1 41 ? -19.186 -17.896 26.352 1.00 56.19 41 ASP B N 1
ATOM 1431 C CA . ASP B 1 41 ? -18.960 -17.657 27.771 1.00 54.36 41 ASP B CA 1
ATOM 1432 C C . ASP B 1 41 ? -19.111 -18.941 28.569 1.00 50.37 41 ASP B C 1
ATOM 1433 O O . ASP B 1 41 ? -18.402 -19.159 29.555 1.00 45.31 41 ASP B O 1
ATOM 1438 N N . GLY B 1 42 ? -20.032 -19.794 28.134 1.00 42.72 42 GLY B N 1
ATOM 1439 C CA . GLY B 1 42 ? -20.219 -21.081 28.776 1.00 47.12 42 GLY B CA 1
ATOM 1440 C C . GLY B 1 42 ? -19.009 -21.992 28.620 1.00 50.00 42 GLY B C 1
ATOM 1441 O O . GLY B 1 42 ? -18.881 -22.971 29.349 1.00 47.31 42 GLY B O 1
ATOM 1442 N N . LEU B 1 43 ? -18.116 -21.654 27.688 1.00 53.48 43 LEU B N 1
ATOM 1443 C CA . LEU B 1 43 ? -16.952 -22.485 27.373 1.00 48.94 43 LEU B CA 1
ATOM 1444 C C . LEU B 1 43 ? -15.638 -22.019 28.019 1.00 54.24 43 LEU B C 1
ATOM 1445 O O . LEU B 1 43 ? -14.601 -22.675 27.874 1.00 58.10 43 LEU B O 1
ATOM 1450 N N . LYS B 1 44 ? -15.666 -20.892 28.721 1.00 51.15 44 LYS B N 1
ATOM 1451 C CA . LYS B 1 44 ? -14.437 -20.377 29.327 1.00 55.96 44 LYS B CA 1
ATOM 1452 C C . LYS B 1 44 ? -13.849 -21.360 30.344 1.00 52.50 44 LYS B C 1
ATOM 1453 O O . LYS B 1 44 ? -12.646 -21.590 30.369 1.00 44.39 44 LYS B O 1
ATOM 1459 N N . VAL B 1 45 ? -14.711 -21.937 31.175 1.00 57.69 45 VAL B N 1
ATOM 1460 C CA . VAL B 1 45 ? -14.292 -22.951 32.140 1.00 65.65 45 VAL B CA 1
ATOM 1461 C C . VAL B 1 45 ? -13.576 -24.106 31.448 1.00 59.54 45 VAL B C 1
ATOM 1462 O O . VAL B 1 45 ? -12.498 -24.531 31.870 1.00 63.92 45 VAL B O 1
ATOM 1466 N N . ARG B 1 46 ? -14.187 -24.590 30.372 1.00 49.07 46 ARG B N 1
ATOM 1467 C CA . ARG B 1 46 ? -13.645 -25.680 29.572 1.00 52.02 46 ARG B CA 1
ATOM 1468 C C . ARG B 1 46 ? -12.257 -25.341 29.009 1.00 58.08 46 ARG B C 1
ATOM 1469 O O . ARG B 1 46 ? -11.320 -26.148 29.090 1.00 58.09 46 ARG B O 1
ATOM 1477 N N . ILE B 1 47 ? -12.128 -24.143 28.445 1.00 47.36 47 ILE B N 1
ATOM 1478 C CA . ILE B 1 47 ? -10.870 -23.721 27.834 1.00 53.42 47 ILE B CA 1
ATOM 1479 C C . ILE B 1 47 ? -9.727 -23.682 28.843 1.00 55.42 47 ILE B C 1
ATOM 1480 O O . ILE B 1 47 ? -8.629 -24.171 28.563 1.00 57.34 47 ILE B O 1
ATOM 1485 N N . SER B 1 48 ? -9.992 -23.098 30.010 1.00 50.25 48 SER B N 1
ATOM 1486 C CA . SER B 1 48 ? -9.020 -23.083 31.105 1.00 60.51 48 SER B CA 1
ATOM 1487 C C . SER B 1 48 ? -8.643 -24.501 31.513 1.00 51.19 48 SER B C 1
ATOM 1488 O O . SER B 1 48 ? -7.478 -24.778 31.769 1.00 58.26 48 SER B O 1
ATOM 1491 N N . ASP B 1 49 ? -9.632 -25.394 31.571 1.00 54.89 49 ASP B N 1
ATOM 1492 C CA . ASP B 1 49 ? -9.377 -26.796 31.894 1.00 56.70 49 ASP B CA 1
ATOM 1493 C C . ASP B 1 49 ? -8.386 -27.378 30.900 1.00 54.49 49 ASP B C 1
ATOM 1494 O O . ASP B 1 49 ? -7.379 -27.976 31.282 1.00 56.42 49 ASP B O 1
ATOM 1499 N N . HIS B 1 50 ? -8.689 -27.197 29.617 1.00 52.43 50 HIS B N 1
ATOM 1500 C CA . HIS B 1 50 ? -7.830 -27.668 28.532 1.00 55.04 50 HIS B CA 1
ATOM 1501 C C . HIS B 1 50 ? -6.397 -27.115 28.641 1.00 58.71 50 HIS B C 1
ATOM 1502 O O . HIS B 1 50 ? -5.427 -27.808 28.318 1.00 63.64 50 HIS B O 1
ATOM 1509 N N . LEU B 1 51 ? -6.271 -25.861 29.077 1.00 51.43 51 LEU B N 1
ATOM 1510 C CA . LEU B 1 51 ? -4.969 -25.190 29.149 1.00 57.33 51 LEU B CA 1
ATOM 1511 C C . LEU B 1 51 ? -4.103 -25.656 30.325 1.00 64.03 51 LEU B C 1
ATOM 1512 O O . LEU B 1 51 ? -2.961 -25.209 30.482 1.00 53.39 51 LEU B O 1
ATOM 1517 N N . GLU B 1 52 ? -4.651 -26.539 31.155 1.00 65.42 52 GLU B N 1
ATOM 1518 C CA . GLU B 1 52 ? -3.863 -27.171 32.205 1.00 69.95 52 GLU B CA 1
ATOM 1519 C C . GLU B 1 52 ? -2.894 -28.139 31.549 1.00 72.81 52 GLU B C 1
ATOM 1520 O O . GLU B 1 52 ? -1.843 -28.474 32.096 1.00 77.49 52 GLU B O 1
ATOM 1526 N N . SER B 1 53 ? -3.277 -28.580 30.359 1.00 69.47 53 SER B N 1
ATOM 1527 C CA . SER B 1 53 ? -2.440 -29.399 29.506 1.00 73.98 53 SER B CA 1
ATOM 1528 C C . SER B 1 53 ? -1.721 -28.475 28.519 1.00 75.55 53 SER B C 1
ATOM 1529 O O . SER B 1 53 ? -1.566 -27.279 28.780 1.00 75.05 53 SER B O 1
ATOM 1532 N N . GLY B 1 54 ? -1.303 -29.018 27.381 1.00 72.65 54 GLY B N 1
ATOM 1533 C CA . GLY B 1 54 ? -0.621 -28.226 26.370 1.00 80.78 54 GLY B CA 1
ATOM 1534 C C . GLY B 1 54 ? -1.419 -27.138 25.657 1.00 84.04 54 GLY B C 1
ATOM 1535 O O . GLY B 1 54 ? -0.986 -25.977 25.594 1.00 66.51 54 GLY B O 1
ATOM 1536 N N . GLU B 1 55 ? -2.584 -27.496 25.118 1.00 87.97 55 GLU B N 1
ATOM 1537 C CA . GLU B 1 55 ? -3.237 -26.617 24.150 1.00 84.86 55 GLU B CA 1
ATOM 1538 C C . GLU B 1 55 ? -4.735 -26.336 24.352 1.00 77.69 55 GLU B C 1
ATOM 1539 O O . GLU B 1 55 ? -5.376 -26.900 25.243 1.00 77.07 55 GLU B O 1
ATOM 1545 N N . CYS B 1 56 ? -5.268 -25.451 23.507 1.00 69.62 56 CYS B N 1
ATOM 1546 C CA . CYS B 1 56 ? -6.647 -24.949 23.600 1.00 63.87 56 CYS B CA 1
ATOM 1547 C C . CYS B 1 56 ? -7.734 -26.017 23.597 1.00 64.03 56 CYS B C 1
ATOM 1548 O O . CYS B 1 56 ? -8.717 -25.920 24.344 1.00 59.88 56 CYS B O 1
ATOM 1551 N N . LYS B 1 57 ? -7.557 -27.026 22.752 1.00 64.76 57 LYS B N 1
ATOM 1552 C CA . LYS B 1 57 ? -8.565 -28.060 22.577 1.00 58.41 57 LYS B CA 1
ATOM 1553 C C . LYS B 1 57 ? -8.308 -29.230 23.528 1.00 58.68 57 LYS B C 1
ATOM 1554 O O . LYS B 1 57 ? -7.268 -29.289 24.188 1.00 62.92 57 LYS B O 1
ATOM 1560 N N . GLY B 1 58 ? -9.266 -30.144 23.609 1.00 61.31 58 GLY B N 1
ATOM 1561 C CA . GLY B 1 58 ? -9.136 -31.314 24.459 1.00 76.61 58 GLY B CA 1
ATOM 1562 C C . GLY B 1 58 ? -9.944 -32.501 23.963 1.00 88.34 58 GLY B C 1
ATOM 1563 O O . GLY B 1 58 ? -11.168 -32.536 24.102 1.00 95.38 58 GLY B O 1
ATOM 1564 N N . GLY B 1 68 ? -15.895 -32.332 25.612 1.00 74.65 68 GLY B N 1
ATOM 1565 C CA . GLY B 1 68 ? -15.205 -32.144 24.343 1.00 76.59 68 GLY B CA 1
ATOM 1566 C C . GLY B 1 68 ? -14.801 -30.702 24.067 1.00 69.37 68 GLY B C 1
ATOM 1567 O O . GLY B 1 68 ? -14.371 -29.993 24.976 1.00 60.70 68 GLY B O 1
ATOM 1568 N N . ASN B 1 69 ? -14.941 -30.270 22.815 1.00 66.47 69 ASN B N 1
ATOM 1569 C CA . ASN B 1 69 ? -14.623 -28.893 22.429 1.00 64.40 69 ASN B CA 1
ATOM 1570 C C . ASN B 1 69 ? -15.851 -28.055 22.050 1.00 56.95 69 ASN B C 1
ATOM 1571 O O . ASN B 1 69 ? -15.737 -26.859 21.747 1.00 65.35 69 ASN B O 1
ATOM 1576 N N . ASP B 1 70 ? -17.020 -28.685 22.073 1.00 44.28 70 ASP B N 1
ATOM 1577 C CA . ASP B 1 70 ? -18.257 -28.049 21.611 1.00 51.93 70 ASP B CA 1
ATOM 1578 C C . ASP B 1 70 ? -19.206 -27.682 22.745 1.00 58.93 70 ASP B C 1
ATOM 1579 O O . ASP B 1 70 ? -19.146 -28.256 23.840 1.00 60.91 70 ASP B O 1
ATOM 1584 N N . ASP B 1 71 ? -20.071 -26.709 22.476 1.00 59.07 71 ASP B N 1
ATOM 1585 C CA . ASP B 1 71 ? -21.304 -26.532 23.239 1.00 52.70 71 ASP B CA 1
ATOM 1586 C C . ASP B 1 71 ? -22.369 -26.135 22.237 1.00 53.54 71 ASP B C 1
ATOM 1587 O O . ASP B 1 71 ? -22.173 -25.222 21.431 1.00 55.62 71 ASP B O 1
ATOM 1592 N N . LYS B 1 72 ? -23.483 -26.849 22.259 1.00 53.62 72 LYS B N 1
ATOM 1593 C CA . LYS B 1 72 ? -24.519 -26.620 21.266 1.00 53.31 72 LYS B CA 1
ATOM 1594 C C . LYS B 1 72 ? -25.657 -25.793 21.867 1.00 48.12 72 LYS B C 1
ATOM 1595 O O . LYS B 1 72 ? -26.139 -26.072 22.976 1.00 53.62 72 LYS B O 1
ATOM 1601 N N . GLY B 1 73 ? -26.061 -24.756 21.146 1.00 40.49 73 GLY B N 1
ATOM 1602 C CA . GLY B 1 73 ? -27.144 -23.897 21.593 1.00 40.30 73 GLY B CA 1
ATOM 1603 C C . GLY B 1 73 ? -28.380 -24.153 20.762 1.00 43.17 73 GLY B C 1
ATOM 1604 O O . GLY B 1 73 ? -28.556 -25.237 20.202 1.00 47.32 73 GLY B O 1
ATOM 1605 N N . LYS B 1 74 ? -29.237 -23.148 20.670 1.00 48.61 74 LYS B N 1
ATOM 1606 C CA . LYS B 1 74 ? -30.441 -23.245 19.864 1.00 47.23 74 LYS B CA 1
ATOM 1607 C C . LYS B 1 74 ? -30.165 -22.645 18.480 1.00 48.09 74 LYS B C 1
ATOM 1608 O O . LYS B 1 74 ? -30.516 -23.237 17.457 1.00 47.26 74 LYS B O 1
ATOM 1614 N N . TYR B 1 75 ? -29.518 -21.480 18.447 1.00 36.78 75 TYR B N 1
ATOM 1615 C CA . TYR B 1 75 ? -29.247 -20.794 17.172 1.00 46.03 75 TYR B CA 1
ATOM 1616 C C . TYR B 1 75 ? -27.831 -21.023 16.653 1.00 50.24 75 TYR B C 1
ATOM 1617 O O . TYR B 1 75 ? -27.452 -20.506 15.599 1.00 50.47 75 TYR B O 1
ATOM 1626 N N . ALA B 1 76 ? -27.051 -21.810 17.383 1.00 47.92 76 ALA B N 1
ATOM 1627 C CA . ALA B 1 76 ? -25.662 -21.990 17.000 1.00 44.57 76 ALA B CA 1
ATOM 1628 C C . ALA B 1 76 ? -24.936 -23.159 17.668 1.00 49.74 76 ALA B C 1
ATOM 1629 O O . ALA B 1 76 ? -25.393 -23.724 18.667 1.00 48.51 76 ALA B O 1
ATOM 1631 N N . LEU B 1 77 ? -23.801 -23.514 17.076 1.00 44.60 77 LEU B N 1
ATOM 1632 C CA . LEU B 1 77 ? -22.827 -24.390 17.706 1.00 45.02 77 LEU B CA 1
ATOM 1633 C C . LEU B 1 77 ? -21.572 -23.567 17.995 1.00 44.73 77 LEU B C 1
ATOM 1634 O O . LEU B 1 77 ? -21.140 -22.751 17.166 1.00 42.33 77 LEU B O 1
ATOM 1639 N N . ALA B 1 78 ? -20.994 -23.766 19.173 1.00 42.41 78 ALA B N 1
ATOM 1640 C CA . ALA B 1 78 ? -19.767 -23.065 19.525 1.00 46.13 78 ALA B CA 1
ATOM 1641 C C . ALA B 1 78 ? -18.625 -24.056 19.710 1.00 46.01 78 ALA B C 1
ATOM 1642 O O . ALA B 1 78 ? -18.761 -25.047 20.431 1.00 50.15 78 ALA B O 1
ATOM 1644 N N . THR B 1 79 ? -17.498 -23.791 19.055 1.00 43.96 79 THR B N 1
ATOM 1645 C CA . THR B 1 79 ? -16.383 -24.730 19.084 1.00 44.80 79 THR B CA 1
ATOM 1646 C C . THR B 1 79 ? -15.074 -24.050 19.475 1.00 51.57 79 THR B C 1
ATOM 1647 O O . THR B 1 79 ? -14.698 -23.009 18.911 1.00 46.07 79 THR B O 1
ATOM 1651 N N . ILE B 1 80 ? -14.381 -24.649 20.443 1.00 51.15 80 ILE B N 1
ATOM 1652 C CA . ILE B 1 80 ? -13.048 -24.187 20.813 1.00 54.78 80 ILE B CA 1
ATOM 1653 C C . ILE B 1 80 ? -12.067 -24.542 19.698 1.00 57.76 80 ILE B C 1
ATOM 1654 O O . ILE B 1 80 ? -12.095 -25.662 19.166 1.00 60.45 80 ILE B O 1
ATOM 1659 N N . ASP B 1 81 ? -11.227 -23.575 19.326 1.00 55.26 81 ASP B N 1
ATOM 1660 C CA . ASP B 1 81 ? -10.133 -23.804 18.379 1.00 62.27 81 ASP B CA 1
ATOM 1661 C C . ASP B 1 81 ? -8.924 -22.949 18.751 1.00 59.76 81 ASP B C 1
ATOM 1662 O O . ASP B 1 81 ? -8.909 -22.321 19.808 1.00 60.31 81 ASP B O 1
ATOM 1667 N N . GLY B 1 82 ? -7.913 -22.922 17.886 1.00 59.08 82 GLY B N 1
ATOM 1668 C CA . GLY B 1 82 ? -6.722 -22.126 18.143 1.00 64.09 82 GLY B CA 1
ATOM 1669 C C . GLY B 1 82 ? -5.515 -22.933 18.597 1.00 68.66 82 GLY B C 1
ATOM 1670 O O . GLY B 1 82 ? -5.626 -24.132 18.870 1.00 63.12 82 GLY B O 1
ATOM 1671 N N . ASP B 1 83 ? -4.359 -22.271 18.659 1.00 72.48 83 ASP B N 1
ATOM 1672 C CA . ASP B 1 83 ? -3.114 -22.874 19.149 1.00 75.53 83 ASP B CA 1
ATOM 1673 C C . ASP B 1 83 ? -2.520 -22.029 20.275 1.00 63.65 83 ASP B C 1
ATOM 1674 O O . ASP B 1 83 ? -2.211 -20.854 20.074 1.00 57.66 83 ASP B O 1
ATOM 1679 N N . TYR B 1 84 ? -2.344 -22.626 21.452 1.00 64.09 84 TYR B N 1
ATOM 1680 C CA . TYR B 1 84 ? -1.881 -21.881 22.632 1.00 74.86 84 TYR B CA 1
ATOM 1681 C C . TYR B 1 84 ? -0.557 -21.109 22.423 1.00 75.70 84 TYR B C 1
ATOM 1682 O O . TYR B 1 84 ? 0.386 -21.622 21.813 1.00 70.54 84 TYR B O 1
ATOM 1691 N N . ASN B 1 85 ? -0.504 -19.875 22.923 1.00 71.39 85 ASN B N 1
ATOM 1692 C CA . ASN B 1 85 ? 0.728 -19.093 22.954 1.00 78.36 85 ASN B CA 1
ATOM 1693 C C . ASN B 1 85 ? 1.061 -18.720 24.396 1.00 79.64 85 ASN B C 1
ATOM 1694 O O . ASN B 1 85 ? 0.544 -17.731 24.924 1.00 84.09 85 ASN B O 1
ATOM 1699 N N . LYS B 1 86 ? 1.914 -19.525 25.029 1.00 74.17 86 LYS B N 1
ATOM 1700 C CA . LYS B 1 86 ? 2.292 -19.338 26.438 1.00 79.59 86 LYS B CA 1
ATOM 1701 C C . LYS B 1 86 ? 3.227 -18.148 26.701 1.00 77.71 86 LYS B C 1
ATOM 1702 O O . LYS B 1 86 ? 3.636 -17.916 27.841 1.00 75.16 86 LYS B O 1
ATOM 1708 N N . ASP B 1 87 ? 3.558 -17.401 25.649 1.00 80.79 87 ASP B N 1
ATOM 1709 C CA . ASP B 1 87 ? 4.318 -16.160 25.782 1.00 85.02 87 ASP B CA 1
ATOM 1710 C C . ASP B 1 87 ? 3.363 -15.009 26.077 1.00 77.13 87 ASP B C 1
ATOM 1711 O O . ASP B 1 87 ? 3.774 -13.853 26.212 1.00 67.58 87 ASP B O 1
ATOM 1716 N N . ALA B 1 88 ? 2.080 -15.344 26.168 1.00 66.80 88 ALA B N 1
ATOM 1717 C CA . ALA B 1 88 ? 1.046 -14.371 26.491 1.00 69.82 88 ALA B CA 1
ATOM 1718 C C . ALA B 1 88 ? 0.895 -14.259 28.004 1.00 68.53 88 ALA B C 1
ATOM 1719 O O . ALA B 1 88 ? 0.621 -15.253 28.688 1.00 66.52 88 ALA B O 1
ATOM 1721 N N . LYS B 1 89 ? 1.078 -13.051 28.529 1.00 63.91 89 LYS B N 1
ATOM 1722 C CA . LYS B 1 89 ? 1.064 -12.854 29.974 1.00 69.75 89 LYS B CA 1
ATOM 1723 C C . LYS B 1 89 ? 0.058 -11.804 30.437 1.00 63.64 89 LYS B C 1
ATOM 1724 O O . LYS B 1 89 ? -0.600 -11.987 31.459 1.00 64.52 89 LYS B O 1
ATOM 1730 N N . THR B 1 90 ? -0.064 -10.714 29.681 1.00 60.77 90 THR B N 1
ATOM 1731 C CA . THR B 1 90 ? -0.909 -9.590 30.095 1.00 67.70 90 THR B CA 1
ATOM 1732 C C . THR B 1 90 ? -2.292 -9.572 29.449 1.00 64.40 90 THR B C 1
ATOM 1733 O O . THR B 1 90 ? -2.480 -10.051 28.328 1.00 58.97 90 THR B O 1
ATOM 1737 N N . ALA B 1 91 ? -3.247 -8.992 30.170 1.00 70.48 91 ALA B N 1
ATOM 1738 C CA . ALA B 1 91 ? -4.656 -8.984 29.769 1.00 76.29 91 ALA B CA 1
ATOM 1739 C C . ALA B 1 91 ? -4.952 -8.659 28.289 1.00 73.49 91 ALA B C 1
ATOM 1740 O O . ALA B 1 91 ? -5.841 -9.278 27.695 1.00 68.44 91 ALA B O 1
ATOM 1742 N N . ASP B 1 92 ? -4.239 -7.695 27.698 1.00 72.15 92 ASP B N 1
ATOM 1743 C CA . ASP B 1 92 ? -4.541 -7.292 26.314 1.00 75.40 92 ASP B CA 1
ATOM 1744 C C . ASP B 1 92 ? -3.727 -8.055 25.264 1.00 68.60 92 ASP B C 1
ATOM 1745 O O . ASP B 1 92 ? -3.697 -7.683 24.091 1.00 62.95 92 ASP B O 1
ATOM 1750 N N . GLU B 1 93 ? -3.067 -9.124 25.699 1.00 70.38 93 GLU B N 1
ATOM 1751 C CA . GLU B 1 93 ? -2.470 -10.093 24.782 1.00 68.59 93 GLU B CA 1
ATOM 1752 C C . GLU B 1 93 ? -3.465 -11.232 24.529 1.00 64.84 93 GLU B C 1
ATOM 1753 O O . GLU B 1 93 ? -4.203 -11.641 25.431 1.00 56.47 93 GLU B O 1
ATOM 1759 N N . LYS B 1 94 ? -3.497 -11.738 23.302 1.00 69.30 94 LYS B N 1
ATOM 1760 C CA . LYS B 1 94 ? -4.330 -12.891 23.004 1.00 69.75 94 LYS B CA 1
ATOM 1761 C C . LYS B 1 94 ? -3.645 -14.124 23.585 1.00 70.31 94 LYS B C 1
ATOM 1762 O O . LYS B 1 94 ? -2.422 -14.252 23.481 1.00 70.38 94 LYS B O 1
ATOM 1768 N N . ASN B 1 95 ? -4.410 -15.020 24.206 1.00 62.33 95 ASN B N 1
ATOM 1769 C CA . ASN B 1 95 ? -3.818 -16.262 24.689 1.00 61.68 95 ASN B CA 1
ATOM 1770 C C . ASN B 1 95 ? -3.775 -17.331 23.596 1.00 60.05 95 ASN B C 1
ATOM 1771 O O . ASN B 1 95 ? -3.250 -18.425 23.805 1.00 66.86 95 ASN B O 1
ATOM 1776 N N . GLY B 1 96 ? -4.316 -17.001 22.426 1.00 60.68 96 GLY B N 1
ATOM 1777 C CA . GLY B 1 96 ? -4.197 -17.859 21.256 1.00 57.22 96 GLY B CA 1
ATOM 1778 C C . GLY B 1 96 ? -5.415 -18.724 20.999 1.00 63.64 96 GLY B C 1
ATOM 1779 O O . GLY B 1 96 ? -5.601 -19.249 19.892 1.00 62.76 96 GLY B O 1
ATOM 1780 N N . CYS B 1 97 ? -6.245 -18.883 22.025 1.00 56.64 97 CYS B N 1
ATOM 1781 C CA . CYS B 1 97 ? -7.444 -19.696 21.901 1.00 54.23 97 CYS B CA 1
ATOM 1782 C C . CYS B 1 97 ? -8.568 -18.916 21.228 1.00 54.03 97 CYS B C 1
ATOM 1783 O O . CYS B 1 97 ? -8.719 -17.715 21.451 1.00 55.45 97 CYS B O 1
ATOM 1786 N N . LYS B 1 98 ? -9.344 -19.605 20.397 1.00 50.20 98 LYS B N 1
ATOM 1787 C CA . LYS B 1 98 ? -10.533 -19.021 19.786 1.00 51.66 98 LYS B CA 1
ATOM 1788 C C . LYS B 1 98 ? -11.778 -19.822 20.146 1.00 48.31 98 LYS B C 1
ATOM 1789 O O . LYS B 1 98 ? -11.695 -20.980 20.536 1.00 43.58 98 LYS B O 1
ATOM 1795 N N . VAL B 1 99 ? -12.938 -19.192 20.020 1.00 50.87 99 VAL B N 1
ATOM 1796 C CA . VAL B 1 99 ? -14.192 -19.921 19.991 1.00 39.15 99 VAL B CA 1
ATOM 1797 C C . VAL B 1 99 ? -14.857 -19.619 18.650 1.00 49.68 99 VAL B C 1
ATOM 1798 O O . VAL B 1 99 ? -15.007 -18.451 18.260 1.00 53.71 99 VAL B O 1
ATOM 1802 N N . VAL B 1 100 ? -15.211 -20.673 17.924 1.00 45.75 100 VAL B N 1
ATOM 1803 C CA . VAL B 1 100 ? -15.862 -20.522 16.622 1.00 50.24 100 VAL B CA 1
ATOM 1804 C C . VAL B 1 100 ? -17.367 -20.724 16.770 1.00 51.34 100 VAL B C 1
ATOM 1805 O O . VAL B 1 100 ? -17.824 -21.835 17.050 1.00 56.67 100 VAL B O 1
ATOM 1809 N N . ILE B 1 101 ? -18.131 -19.651 16.593 1.00 44.07 101 ILE B N 1
ATOM 1810 C CA . ILE B 1 101 ? -19.591 -19.727 16.685 1.00 47.88 101 ILE B CA 1
ATOM 1811 C C . ILE B 1 101 ? -20.238 -19.828 15.291 1.00 54.57 101 ILE B C 1
ATOM 1812 O O . ILE B 1 101 ? -20.104 -18.918 14.465 1.00 57.83 101 ILE B O 1
ATOM 1817 N N . THR B 1 102 ? -20.943 -20.929 15.038 1.00 46.46 102 THR B N 1
ATOM 1818 C CA . THR B 1 102 ? -21.543 -21.167 13.725 1.00 47.23 102 THR B CA 1
ATOM 1819 C C . THR B 1 102 ? -23.077 -21.163 13.788 1.00 43.05 102 THR B C 1
ATOM 1820 O O . THR B 1 102 ? -23.698 -22.124 14.249 1.00 45.23 102 THR B O 1
ATOM 1824 N N . TYR B 1 103 ? -23.690 -20.078 13.334 1.00 43.01 103 TYR B N 1
ATOM 1825 C CA . TYR B 1 103 ? -25.144 -19.974 13.405 1.00 41.53 103 TYR B CA 1
ATOM 1826 C C . TYR B 1 103 ? -25.836 -20.872 12.389 1.00 47.00 103 TYR B C 1
ATOM 1827 O O . TYR B 1 103 ? -25.423 -20.950 11.230 1.00 46.96 103 TYR B O 1
ATOM 1836 N N . GLY B 1 104 ? -26.893 -21.548 12.834 1.00 45.90 104 GLY B N 1
ATOM 1837 C CA . GLY B 1 104 ? -27.615 -22.490 11.999 1.00 36.16 104 GLY B CA 1
ATOM 1838 C C . GLY B 1 104 ? -27.275 -23.912 12.394 1.00 46.01 104 GLY B C 1
ATOM 1839 O O . GLY B 1 104 ? -27.901 -24.872 11.940 1.00 47.45 104 GLY B O 1
ATOM 1840 N N . GLN B 1 105 ? -26.277 -24.043 13.262 1.00 46.71 105 GLN B N 1
ATOM 1841 C CA A GLN B 1 105 ? -25.819 -25.353 13.702 0.01 49.86 105 GLN B CA 1
ATOM 1842 C CA B GLN B 1 105 ? -25.814 -25.353 13.705 0.99 48.88 105 GLN B CA 1
ATOM 1843 C C . GLN B 1 105 ? -26.264 -25.660 15.129 1.00 47.89 105 GLN B C 1
ATOM 1844 O O . GLN B 1 105 ? -25.751 -26.582 15.764 1.00 48.32 105 GLN B O 1
ATOM 1855 N N . GLY B 1 106 ? -27.222 -24.877 15.623 1.00 38.88 106 GLY B N 1
ATOM 1856 C CA . GLY B 1 106 ? -27.835 -25.143 16.907 1.00 38.72 106 GLY B CA 1
ATOM 1857 C C . GLY B 1 106 ? -28.941 -26.175 16.701 1.00 48.47 106 GLY B C 1
ATOM 1858 O O . GLY B 1 106 ? -29.080 -26.757 15.616 1.00 50.97 106 GLY B O 1
ATOM 1859 N N . THR B 1 107 ? -29.740 -26.390 17.740 1.00 36.73 107 THR B N 1
ATOM 1860 C CA . THR B 1 107 ? -30.833 -27.356 17.690 1.00 44.86 107 THR B CA 1
ATOM 1861 C C . THR B 1 107 ? -31.933 -26.913 16.728 1.00 52.42 107 THR B C 1
ATOM 1862 O O . THR B 1 107 ? -32.670 -27.753 16.190 1.00 43.62 107 THR B O 1
ATOM 1866 N N . ALA B 1 108 ? -32.032 -25.599 16.503 1.00 47.43 108 ALA B N 1
ATOM 1867 C CA . ALA B 1 108 ? -33.016 -25.051 15.565 1.00 45.60 108 ALA B CA 1
ATOM 1868 C C . ALA B 1 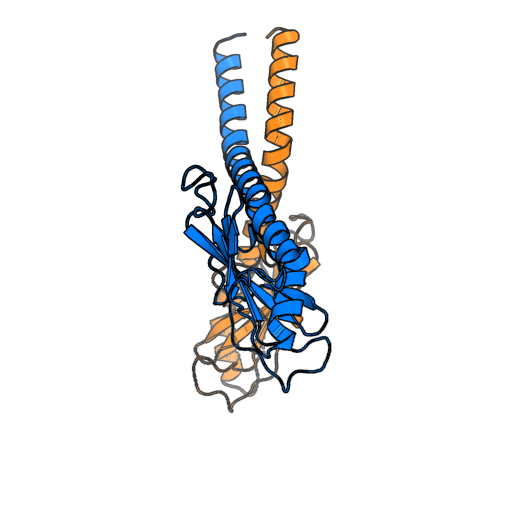108 ? -32.584 -25.267 14.105 1.00 47.69 108 ALA B C 1
ATOM 1869 O O . ALA B 1 108 ? -33.361 -25.048 13.171 1.00 48.94 108 ALA B O 1
ATOM 1871 N N . GLY B 1 109 ? -31.343 -25.704 13.916 1.00 45.15 109 GLY B N 1
ATOM 1872 C CA . GLY B 1 109 ? -30.786 -25.831 12.584 1.00 53.40 109 GLY B CA 1
ATOM 1873 C C . GLY B 1 109 ? -30.916 -24.531 11.815 1.00 56.07 109 GLY B C 1
ATOM 1874 O O . GLY B 1 109 ? -30.692 -23.450 12.366 1.00 53.71 109 GLY B O 1
ATOM 1875 N N . GLU B 1 110 ? -31.302 -24.639 10.546 1.00 51.06 110 GLU B N 1
ATOM 1876 C CA . GLU B 1 110 ? -31.401 -23.490 9.658 1.00 45.31 110 GLU B CA 1
ATOM 1877 C C . GLU B 1 110 ? -32.695 -22.698 9.860 1.00 56.06 110 GLU B C 1
ATOM 1878 O O . GLU B 1 110 ? -32.876 -21.625 9.271 1.00 60.95 110 GLU B O 1
ATOM 1884 N N . LYS B 1 111 ? -33.597 -23.227 10.684 1.00 60.46 111 LYS B N 1
ATOM 1885 C CA . LYS B 1 111 ? -34.884 -22.567 10.917 1.00 64.67 111 LYS B CA 1
ATOM 1886 C C . LYS B 1 111 ? -34.727 -21.354 11.835 1.00 54.87 111 LYS B C 1
ATOM 1887 O O . LYS B 1 111 ? -35.376 -21.255 12.878 1.00 53.50 111 LYS B O 1
ATOM 1893 N N . ILE B 1 112 ? -33.860 -20.43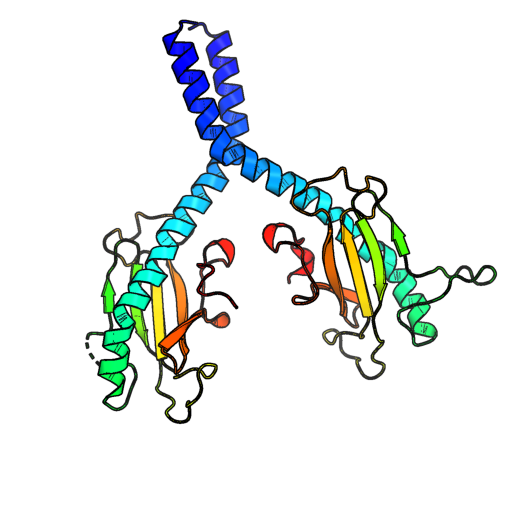2 11.423 1.00 47.45 112 ILE B N 1
ATOM 1894 C CA . ILE B 1 112 ? -33.533 -19.248 12.207 1.00 44.96 112 ILE B CA 1
ATOM 1895 C C . ILE B 1 112 ? -33.491 -18.025 11.288 1.00 49.77 112 ILE B C 1
ATOM 1896 O O . ILE B 1 112 ? -33.747 -18.158 10.090 1.00 52.10 112 ILE B O 1
ATOM 1901 N N . SER B 1 113 ? -33.168 -16.846 11.833 1.00 45.77 113 SER B N 1
ATOM 1902 C CA . SER B 1 113 ? -33.031 -15.630 11.009 1.00 53.51 113 SER B CA 1
ATOM 1903 C C . SER B 1 113 ? -32.086 -15.864 9.829 1.00 50.57 113 SER B C 1
ATOM 1904 O O . SER B 1 113 ? -30.914 -16.201 10.021 1.00 44.99 113 SER B O 1
ATOM 1907 N N . LYS B 1 114 ? -32.602 -15.697 8.613 1.00 51.42 114 LYS B N 1
ATOM 1908 C CA . LYS B 1 114 ? -31.794 -15.875 7.408 1.00 49.70 114 LYS B CA 1
ATOM 1909 C C . LYS B 1 114 ? -30.693 -14.820 7.339 1.00 47.35 114 LYS B C 1
ATOM 1910 O O . LYS B 1 114 ? -29.741 -14.940 6.569 1.00 55.17 114 LYS B O 1
ATOM 1916 N N . LEU B 1 115 ? -30.835 -13.779 8.150 1.00 43.98 115 LEU B N 1
ATOM 1917 C CA . LEU B 1 115 ? -29.812 -12.747 8.255 1.00 41.20 115 LEU B CA 1
ATOM 1918 C C . LEU B 1 115 ? -28.495 -13.224 8.911 1.00 45.35 115 LEU B C 1
ATOM 1919 O O . LEU B 1 115 ? -27.450 -12.614 8.707 1.00 38.89 115 LEU B O 1
ATOM 1924 N N . ILE B 1 116 ? -28.539 -14.315 9.677 1.00 47.83 116 ILE B N 1
ATOM 1925 C CA . ILE B 1 116 ? -27.327 -14.842 10.313 1.00 46.13 116 ILE B CA 1
ATOM 1926 C C . ILE B 1 116 ? -27.028 -16.291 9.937 1.00 47.09 116 ILE B C 1
ATOM 1927 O O . ILE B 1 116 ? -25.921 -16.782 10.179 1.00 49.88 116 ILE B O 1
ATOM 1932 N N . VAL B 1 117 ? -28.003 -16.973 9.343 1.00 39.77 117 VAL B N 1
ATOM 1933 C CA . VAL B 1 117 ? -27.838 -18.399 9.053 1.00 42.07 117 VAL B CA 1
ATOM 1934 C C . VAL B 1 117 ? -26.573 -18.668 8.219 1.00 50.88 117 VAL B C 1
ATOM 1935 O O . VAL B 1 117 ? -26.316 -17.987 7.223 1.00 51.88 117 VAL B O 1
ATOM 1939 N N . GLY B 1 118 ? -25.779 -19.645 8.656 1.00 50.57 118 GLY B N 1
ATOM 1940 C CA . GLY B 1 118 ? -24.544 -20.006 7.984 1.00 48.12 118 GLY B CA 1
ATOM 1941 C C . GLY B 1 118 ? -23.381 -19.069 8.266 1.00 47.06 118 GLY B C 1
ATOM 1942 O O . GLY B 1 118 ? -22.267 -19.282 7.786 1.00 55.33 118 GLY B O 1
ATOM 1943 N N . LYS B 1 119 ? -23.623 -18.026 9.050 1.00 46.29 119 LYS B N 1
ATOM 1944 C CA . LYS B 1 119 ? -22.568 -17.054 9.314 1.00 54.06 119 LYS B CA 1
ATOM 1945 C C . LYS B 1 119 ? -21.707 -17.456 10.501 1.00 61.05 119 LYS B C 1
ATOM 1946 O O . LYS B 1 119 ? -22.127 -18.254 11.346 1.00 56.34 119 LYS B O 1
ATOM 1952 N N . LYS B 1 120 ? -20.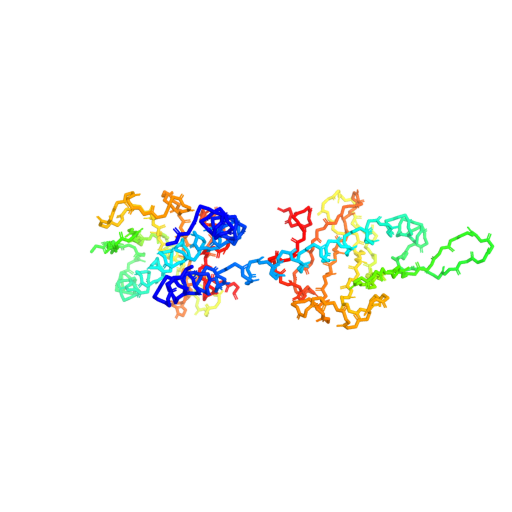486 -16.930 10.539 1.00 70.33 120 LYS B N 1
ATOM 1953 C CA . LYS B 1 120 ? -19.540 -17.260 11.603 1.00 66.64 120 LYS B CA 1
ATOM 1954 C C . LYS B 1 120 ? -19.170 -16.028 12.402 1.00 51.35 120 LYS B C 1
ATOM 1955 O O . LYS B 1 120 ? -18.844 -14.984 11.839 1.00 47.82 120 LYS B O 1
ATOM 1961 N N . LEU B 1 121 ? -19.246 -16.146 13.720 1.00 39.73 121 LEU B N 1
ATOM 1962 C CA . LEU B 1 121 ? -18.645 -15.153 14.605 1.00 46.69 121 LEU B CA 1
ATOM 1963 C C . LEU B 1 121 ? -17.477 -15.841 15.305 1.00 54.30 121 LEU B C 1
ATOM 1964 O O . LEU B 1 121 ? -17.654 -16.895 15.949 1.00 52.05 121 LEU B O 1
ATOM 1969 N N . VAL B 1 122 ? -16.283 -15.271 15.143 1.00 54.78 122 VAL B N 1
ATOM 1970 C CA . VAL B 1 122 ? -15.086 -15.826 15.773 1.00 46.84 122 VAL B CA 1
ATOM 1971 C C . VAL B 1 122 ? -14.530 -14.917 16.859 1.00 42.69 122 VAL B C 1
ATOM 1972 O O . VAL B 1 122 ? -14.360 -13.703 16.665 1.00 40.44 122 VAL B O 1
ATOM 1976 N N . LEU B 1 123 ? -14.263 -15.520 18.011 1.00 44.69 123 LEU B N 1
ATOM 1977 C CA . LEU B 1 123 ? -13.822 -14.778 19.183 1.00 45.36 123 LEU B CA 1
ATOM 1978 C C . LEU B 1 123 ? -12.418 -15.196 19.617 1.00 49.76 123 LEU B C 1
ATOM 1979 O O . LEU B 1 123 ? -12.154 -16.375 19.886 1.00 52.27 123 LEU B O 1
ATOM 1984 N N . ASP B 1 124 ? -11.520 -14.222 19.683 1.00 42.09 124 ASP B N 1
ATOM 1985 C CA . ASP B 1 124 ? -10.191 -14.438 20.248 1.00 45.01 124 ASP B CA 1
ATOM 1986 C C . ASP B 1 124 ? -10.297 -14.250 21.751 1.00 48.47 124 ASP B C 1
ATOM 1987 O O . ASP B 1 124 ? -10.869 -13.252 22.216 1.00 43.22 124 ASP B O 1
ATOM 1992 N N . GLN B 1 125 ? -9.765 -15.205 22.509 1.00 45.85 125 GLN B N 1
ATOM 1993 C CA . GLN B 1 125 ? -9.676 -15.059 23.955 1.00 54.65 125 GLN B CA 1
ATOM 1994 C C . GLN B 1 125 ? -8.409 -14.298 24.363 1.00 59.80 125 GLN B C 1
ATOM 1995 O O . GLN B 1 125 ? -7.364 -14.408 23.704 1.00 55.70 125 GLN B O 1
ATOM 2001 N N . PHE B 1 126 ? -8.507 -13.518 25.443 1.00 50.63 126 PHE B N 1
ATOM 2002 C CA . PHE B 1 126 ? -7.343 -12.822 25.983 1.00 58.50 126 PHE B CA 1
ATOM 2003 C C . PHE B 1 126 ? -6.920 -13.457 27.298 1.00 65.08 126 PHE B C 1
ATOM 2004 O O . PHE B 1 126 ? -7.715 -14.151 27.945 1.00 57.01 126 PHE B O 1
ATOM 2012 N N . VAL B 1 127 ? -5.666 -13.226 27.681 1.00 58.38 127 VAL B N 1
ATOM 2013 C CA . VAL B 1 127 ? -5.072 -13.926 28.817 1.00 54.43 127 VAL B CA 1
ATOM 2014 C C . VAL B 1 127 ? -5.937 -13.820 30.076 1.00 48.59 127 VAL B C 1
ATOM 2015 O O . VAL B 1 127 ? -6.102 -14.805 30.811 1.00 49.05 127 VAL B O 1
ATOM 2019 N N . ASN B 1 128 ? -6.527 -12.647 30.289 1.00 48.59 128 ASN B N 1
ATOM 2020 C CA . ASN B 1 128 ? -7.495 -12.453 31.373 1.00 55.63 128 ASN B CA 1
ATOM 2021 C C . ASN B 1 128 ? -8.842 -13.167 31.153 1.00 52.41 128 ASN B C 1
ATOM 2022 O O . ASN B 1 128 ? -9.776 -13.021 31.949 1.00 57.23 128 ASN B O 1
ATOM 2027 N N . GLY B 1 129 ? -8.941 -13.938 30.073 1.00 46.35 129 GLY B N 1
ATOM 2028 C CA . GLY B 1 129 ? -10.126 -14.746 29.837 1.00 46.33 129 GLY B CA 1
ATOM 2029 C C . GLY B 1 129 ? -11.199 -14.054 29.020 1.00 54.42 129 GLY B C 1
ATOM 2030 O O . GLY B 1 129 ? -12.273 -14.614 28.789 1.00 57.39 12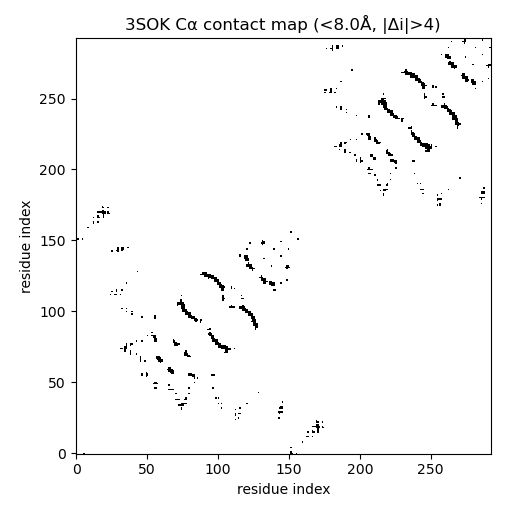9 GLY B O 1
ATOM 2031 N N . SER B 1 130 ? -10.921 -12.836 28.568 1.00 57.29 130 SER B N 1
ATOM 2032 C CA . SER B 1 130 ? -11.946 -12.067 27.865 1.00 50.46 130 SER B CA 1
ATOM 2033 C C . SER B 1 130 ? -11.899 -12.280 26.351 1.00 49.20 130 SER B C 1
ATOM 2034 O O . SER B 1 130 ? -10.858 -12.633 25.779 1.00 51.07 130 SER B O 1
ATOM 2037 N N . TYR B 1 131 ? -13.044 -12.047 25.718 1.00 48.62 131 TYR B N 1
ATOM 2038 C CA . TYR B 1 131 ? -13.232 -12.277 24.291 1.00 40.71 131 TYR B CA 1
ATOM 2039 C C . TYR B 1 131 ? -13.368 -10.974 23.521 1.00 46.34 131 TYR B C 1
ATOM 2040 O O . TYR B 1 131 ? -14.113 -10.077 23.933 1.00 47.85 131 TYR B O 1
ATOM 2049 N N . LYS B 1 132 ? -12.686 -10.880 22.385 1.00 48.05 132 LYS B N 1
ATOM 2050 C CA . LYS B 1 132 ? -12.950 -9.809 21.435 1.00 45.05 132 LYS B CA 1
ATOM 2051 C C . LYS B 1 132 ? -13.061 -10.462 20.070 1.00 49.83 132 LYS B C 1
ATOM 2052 O O . LYS B 1 132 ? -12.290 -11.370 19.750 1.00 58.41 132 LYS B O 1
ATOM 2058 N N . TYR B 1 133 ? -14.017 -10.019 19.261 1.00 43.89 133 TYR B N 1
ATOM 2059 C CA . TYR B 1 133 ? -14.268 -10.721 18.005 1.00 51.65 133 TYR B CA 1
ATOM 2060 C C . TYR B 1 133 ? -13.103 -10.573 17.026 1.00 54.47 133 TYR B C 1
ATOM 2061 O O . TYR B 1 133 ? -12.505 -9.497 16.898 1.00 51.76 133 TYR B O 1
ATOM 2070 N N . ASN B 1 134 ? -12.782 -11.676 16.356 1.00 55.76 134 ASN B N 1
ATOM 2071 C CA . ASN B 1 134 ? -11.754 -11.681 15.326 1.00 57.73 134 ASN B CA 1
ATOM 2072 C C . ASN B 1 134 ? -12.346 -11.266 13.982 1.00 56.24 134 ASN B C 1
ATOM 2073 O O . ASN B 1 134 ? -13.226 -11.938 13.446 1.00 44.37 134 ASN B O 1
ATOM 2078 N N . GLU B 1 135 ? -11.820 -10.175 13.435 1.00 56.11 135 GLU B N 1
ATOM 2079 C CA . GLU B 1 135 ? -12.407 -9.486 12.290 1.00 57.80 135 GLU B CA 1
ATOM 2080 C C . GLU B 1 135 ? -12.254 -10.220 10.949 1.00 57.93 135 GLU B C 1
ATOM 2081 O O . GLU B 1 135 ? -13.221 -10.365 10.196 1.00 60.01 135 GLU B O 1
ATOM 2087 N N . GLY B 1 136 ? -11.048 -10.690 10.650 1.00 59.31 136 GLY B N 1
ATOM 2088 C CA . GLY B 1 136 ? -10.820 -11.382 9.397 1.00 55.57 136 GLY B CA 1
ATOM 2089 C C . GLY B 1 136 ? -11.634 -12.658 9.309 1.00 61.05 136 GLY B C 1
ATOM 2090 O O . GLY B 1 136 ? -12.020 -13.083 8.216 1.00 61.29 136 GLY B O 1
ATOM 2091 N N . GLU B 1 137 ? -11.909 -13.262 10.464 1.00 62.97 137 GLU B N 1
ATOM 2092 C CA . GLU B 1 137 ? -12.542 -14.582 10.509 1.00 62.45 137 GLU B CA 1
ATOM 2093 C C . GLU B 1 137 ? -14.058 -14.523 10.716 1.00 58.83 137 GLU B C 1
ATOM 2094 O O . GLU B 1 137 ? -14.771 -15.489 10.436 1.00 51.70 137 GLU B O 1
ATOM 2100 N N . THR B 1 138 ? -14.537 -13.390 11.220 1.00 50.67 138 THR B N 1
ATOM 2101 C CA . THR B 1 138 ? -15.957 -13.219 11.503 1.00 58.00 138 THR B CA 1
ATOM 2102 C C . THR B 1 138 ? -16.778 -12.870 10.258 1.00 67.88 138 THR B C 1
ATOM 2103 O O . THR B 1 138 ? -16.418 -11.979 9.477 1.00 66.76 138 THR B O 1
ATOM 2107 N N . ASP B 1 139 ? -17.886 -13.584 10.095 1.00 74.16 139 ASP B N 1
ATOM 2108 C CA . ASP B 1 139 ? -18.802 -13.395 8.981 1.00 70.28 139 ASP B CA 1
ATOM 2109 C C . ASP B 1 139 ? -19.990 -12.511 9.316 1.00 59.41 139 ASP B C 1
ATOM 2110 O O . ASP B 1 139 ? -20.492 -11.793 8.458 1.00 52.62 139 ASP B O 1
ATOM 2115 N N . LEU B 1 140 ? -20.455 -12.610 10.556 1.00 55.70 140 LEU B N 1
ATOM 2116 C CA . LEU B 1 140 ? -21.556 -11.799 11.047 1.00 54.14 140 LEU B CA 1
ATOM 2117 C C . LEU B 1 140 ? -21.316 -10.330 10.741 1.00 57.40 140 LEU B C 1
ATOM 2118 O O . LEU B 1 140 ? -20.211 -9.819 10.944 1.00 60.46 140 LEU B O 1
ATOM 2123 N N . GLU B 1 141 ? -22.351 -9.653 10.252 1.00 55.74 141 GLU B N 1
ATOM 2124 C CA . GLU B 1 141 ? -22.309 -8.205 10.089 1.00 56.46 141 GLU B CA 1
ATOM 2125 C C . GLU B 1 141 ? -22.105 -7.534 11.435 1.00 56.37 141 GLU B C 1
ATOM 2126 O O . GLU B 1 141 ? -22.684 -7.955 12.450 1.00 57.40 141 GLU B O 1
ATOM 2132 N N . LEU B 1 142 ? -21.277 -6.494 11.432 1.00 43.41 142 LEU B N 1
ATOM 2133 C CA . LEU B 1 142 ? -21.040 -5.668 12.606 1.00 53.79 142 LEU B CA 1
ATOM 2134 C C . LEU B 1 142 ? -22.334 -5.404 13.347 1.00 50.87 142 LEU B C 1
ATOM 2135 O O . LEU B 1 142 ? -22.384 -5.530 14.573 1.00 55.40 142 LEU B O 1
ATOM 2140 N N . LYS B 1 143 ? -23.355 -5.006 12.585 1.00 50.75 143 LYS B N 1
ATOM 2141 C CA . LYS B 1 143 ? -24.719 -4.796 13.071 1.00 51.49 143 LYS B CA 1
ATOM 2142 C C . LYS B 1 143 ? -25.101 -5.782 14.149 1.00 46.92 143 LYS B C 1
ATOM 2143 O O . LYS B 1 143 ? -25.669 -5.421 15.175 1.00 58.33 143 LYS B O 1
ATOM 2149 N N . PHE B 1 144 ? -24.811 -7.044 13.866 1.00 46.40 144 PHE B N 1
ATOM 2150 C CA . PHE B 1 144 ? -25.362 -8.166 14.608 1.00 45.49 144 PHE B CA 1
ATOM 2151 C C . PHE B 1 144 ? -24.399 -8.685 15.663 1.00 47.82 144 PHE B C 1
ATOM 2152 O O . PHE B 1 144 ? -24.776 -9.503 16.506 1.00 44.54 144 PHE B O 1
ATOM 2160 N N . ILE B 1 145 ? -23.159 -8.202 15.607 1.00 45.16 145 ILE B N 1
ATOM 2161 C CA . ILE B 1 145 ? -22.135 -8.580 16.568 1.00 46.00 145 ILE B CA 1
ATOM 2162 C C . ILE B 1 145 ? -22.398 -7.910 17.917 1.00 44.11 145 ILE B C 1
ATOM 2163 O O . ILE B 1 145 ? -22.507 -6.684 17.989 1.00 48.01 145 ILE B O 1
ATOM 2168 N N . PRO B 1 146 ? -22.516 -8.713 18.993 1.00 44.58 146 PRO B N 1
ATOM 2169 C CA . PRO B 1 146 ? -22.786 -8.132 20.318 1.00 44.21 146 PRO B CA 1
ATOM 2170 C C . PRO B 1 146 ? -21.730 -7.108 20.717 1.00 50.72 146 PRO B C 1
ATOM 2171 O O . PRO B 1 146 ? -20.526 -7.344 20.522 1.00 45.59 146 PRO B O 1
ATOM 2175 N N . ASN B 1 147 ? -22.193 -5.992 21.280 1.00 62.72 147 ASN B N 1
ATOM 2176 C CA . ASN B 1 147 ? -21.336 -4.856 21.632 1.00 62.00 147 ASN B CA 1
ATOM 2177 C C . ASN B 1 147 ? -20.206 -5.186 22.597 1.00 52.55 147 ASN B C 1
ATOM 2178 O O . ASN B 1 147 ? -19.106 -4.632 22.481 1.00 45.75 147 ASN B O 1
ATOM 2183 N N . ALA B 1 148 ? -20.474 -6.081 23.542 1.00 50.49 148 ALA B N 1
ATOM 2184 C CA . ALA B 1 148 ? -19.476 -6.478 24.527 1.00 55.76 148 ALA B CA 1
ATOM 2185 C C . ALA B 1 148 ? -18.279 -7.149 23.862 1.00 51.80 148 ALA B C 1
ATOM 2186 O O . ALA B 1 148 ? -17.225 -7.313 24.477 1.00 54.18 148 ALA B O 1
ATOM 2188 N N . VAL B 1 149 ? -18.447 -7.534 22.601 1.00 50.26 149 VAL B N 1
ATOM 2189 C CA . VAL B 1 149 ? -17.382 -8.188 21.850 1.00 44.07 149 VAL B CA 1
ATOM 2190 C C . VAL B 1 149 ? -16.721 -7.220 20.874 1.00 49.52 149 VAL B C 1
ATOM 2191 O O . VAL B 1 149 ? -15.986 -7.634 19.977 1.00 45.20 149 VAL B O 1
ATOM 2195 N N . LYS B 1 150 ? -16.987 -5.931 21.054 1.00 57.16 150 LYS B N 1
ATOM 2196 C CA . LYS B 1 150 ? -16.419 -4.903 20.190 1.00 60.78 150 LYS B CA 1
ATOM 2197 C C . LYS B 1 150 ? -15.320 -4.125 20.907 1.00 63.93 150 LYS B C 1
ATOM 2198 O O . LYS B 1 150 ? -15.256 -4.113 22.136 1.00 72.87 150 LYS B O 1
ATOM 2204 N N . ASN B 1 151 ? -14.458 -3.477 20.130 0.00 30.00 151 ASN B N 1
ATOM 2205 C CA . ASN B 1 151 ? -13.361 -2.696 20.688 0.00 30.00 151 ASN B CA 1
ATOM 2206 C C . ASN B 1 151 ? -13.111 -3.061 22.148 0.00 30.00 151 ASN B C 1
ATOM 2207 O O . ASN B 1 151 ? -12.898 -2.188 22.988 0.00 30.00 151 ASN B O 1
#

Solvent-accessible surface area: 16770 Å² total; per-residue (Å²): 140,66,131,107,41,72,120,92,36,89,58,75,43,43,100,36,15,66,64,2,96,71,24,104,66,28,99,50,0,105,63,25,0,45,45,0,25,95,17,0,66,46,0,77,106,41,1,70,67,9,39,155,87,24,92,2,95,13,132,66,66,139,104,71,59,38,100,18,29,73,49,116,9,102,46,0,30,0,34,0,60,20,129,73,64,149,118,12,158,75,53,109,72,108,12,25,2,39,0,23,0,19,1,12,96,6,103,20,26,150,188,22,20,166,60,0,40,50,62,78,0,3,0,10,8,22,58,90,22,42,13,80,36,24,135,80,77,24,84,8,86,80,122,2,4,22,121,70,3,71,130,141,69,147,102,42,82,132,81,31,86,59,71,51,38,121,34,18,72,65,4,96,74,29,102,64,33,102,44,0,117,57,22,0,40,34,0,30,92,22,0,64,49,0,72,109,60,1,62,79,24,43,156,88,34,110,0,92,75,77,30,67,48,134,12,111,52,0,34,0,35,0,50,13,119,71,83,151,110,14,154,92,52,126,73,112,8,24,1,45,0,32,0,26,1,9,100,9,99,22,23,135,194,22,18,178,67,0,40,51,71,95,0,4,0,12,8,14,52,97,20,47,17,85,32,30,126,83,84,20,79,7,95,80,127,5,5,18,120,88,1,59,165

Secondary structure (DSSP, 8-state):
--HHHHHHHHHHHHHHHHHHHHHHHHHHHHHHHHHHHHHHHHTHHHHHHHHTTT-S-----TTT----SEEE-SSEEEEEEE---TT--STTSEEEEEEEEEET-STTTT-S-TTTTT-EEEEEEETTS-EEE-BTTB-S-GGGS-GGGT-/--HHHHHHHHHHHHHHHHHHHHHHHHHHHHHHHHHHHHHHHHTHHHHHHHTTSSSS----EEE-SSEEEEEEE---TT--STTSEEEEEEEEEET-STTTT-S-TTTTT-EEEEEEETTS-EEE-TTT--S-GGGS-GGG--

Nearest PDB structures (foldseek):
  3sok-assembly2_B  TM=1.007E+00  e=6.954E-29  Dichelobacter nodosus
  3sok-assembly1_A  TM=9.758E-01  e=6.408E-25  Dichelobacter nodosus
  6yvd-assembly1_D  TM=4.030E-01  e=7.536E-01  Saccharomyces cerevisiae S288C
  4uf7-assembly1_B  TM=3.957E-01  e=6.918E+00  Ghana virus
  4uf7-assembly2_A  TM=3.885E-01  e=6.481E+00  Ghana virus

Organism: Dichelobacter nodosus (NCBI:txid870)

CATH classification: 3.30.700.10

Radius of gyration: 25.43 Å; Cα contacts (8 Å, |Δi|>4): 574; chains: 2; bounding box: 74×71×38 Å

Foldseek 3Di:
DDPVVVVVVVVVVVVVCVPVVVVVLLVQLLVLLVVQVVQVLVCLVLQVVQCVVPASFDPADPVPRHHGFWDAAAFWIKGKDFHADPPADDQPDFRGIKIKIATLPHNNHQVGRVLRHRWIWMWTAGPNSDTATDPVSGRHDPSNDDPSRPD/DDPVVVVVVVVVCVVVCVVVVVVVLLVQLLVLLVVQVVQLVVCLVVQVVVVVDQFRCDVQWDAAAFWIKGKDFGADPVADDQPAFRGIKIKIAGLRHVNRQVGRPLCHRWIWMWTAGPVGDTATDDVRGGHDPSNDDPSNYD

Sequence (293 aa):
FTLIELMIVVAIIGILAAFAIPAYNDYIARSQAAEGLTLADGLKVRISDHLESGECKGDANPASGSLGNDDKGKYALATIDGDYNKDAKTADEKNGCKVVITYGQGTAGEKISKLIVGKKLVLDQFVNGSYKYNEGETDLELKFIPNAVKNFTLIELMIVVAIIGILAAFAIPAYNDYIARSQAAEGLTLADGLKVRISDHLESGECKGGNDDKGKYALATIDGDYNKDAKTADEKNGCKVVITYGQQGTAGEKISKLIVGKKLVLDQFVNGSYKYNEGETDLELKFIPNAVKN

InterPro domains:
  IPR001082 Fimbrial protein pilin [PF00114] (36-156)
  IPR012902 Prokaryotic N-terminal methylation site [PF07963] (4-27)
  IPR012902 Prokaryotic N-terminal methylation site [PS00409] (6-26)
  IPR012902 Prokaryotic N-terminal methylation site [TIGR02532] (5-28)
  IPR045584 Pilin-like [SSF54523] (8-117)